Protein AF-A0A843KK81-F1 (afdb_monomer)

Sequence (271 aa):
MRWFVQGKEGARLPWKEWDEAVGDPEDMLASIALGEKAYRACMRAAKLPPRKEAKNTITAFAHILHHMLDEIGEDRMLELRYILQEDWKEASTGLWEPPSEVIWPMGDDIRSELLSLRHGLERVVGPELLRLFWAGMTAAGRSIPVRSTEAGTGVYFPLLMLDKMRAENIPPFLDEEEKEGLTFLRSELTLSDWISTDDLEAALSHQRQFVHRGRLFVDGCMSGGRWYELGDVRDWREKALRSCSLLIAFRIMFLASVTGESGPLRPSYPD

Solvent-accessible surface area (backbone atoms only — not comparable to full-atom values): 14476 Å² total; per-residue (Å²): 129,83,44,64,48,78,54,98,74,17,59,39,56,94,40,71,43,46,55,47,14,28,74,38,45,80,42,49,68,35,32,31,51,32,20,53,50,44,26,54,53,39,26,57,54,33,73,45,83,83,64,77,65,55,52,33,30,38,47,37,48,29,55,31,51,42,39,19,59,77,53,52,49,69,73,56,51,52,51,48,50,48,38,67,22,62,50,31,75,80,30,41,88,37,77,83,54,47,63,79,81,55,47,62,54,85,81,90,51,62,67,63,48,54,53,47,44,47,48,31,41,64,54,36,45,24,46,41,37,44,50,51,47,51,36,26,39,28,36,55,71,41,95,67,81,90,66,68,72,50,64,79,67,65,44,45,60,30,52,52,47,54,53,46,27,63,76,68,48,52,39,74,82,61,52,70,62,26,51,48,8,53,50,50,53,54,52,32,56,53,46,46,99,85,48,54,48,41,50,50,47,52,18,63,74,68,62,41,53,52,76,56,97,80,28,39,37,42,46,34,92,87,76,54,64,46,81,41,49,59,66,58,54,48,52,27,41,53,26,48,51,52,38,38,21,50,40,53,10,47,51,51,38,52,55,31,36,51,27,30,72,75,40,69,48,58,62,70,74,86,132

Foldseek 3Di:
DCQWDQDPQATFGPDPLLVVCLQPVLPLVSLLVLLVVLLVVLCVQQVHDDDPLLSLLSSLLSLLLNLLLVQQDPVQLVQVLCCLAEVCVVQAPQLRPDCVQQRHHDDQDLVVLLVSLLCLQLRFQQVLLVVSLVSQCSSLNHDDHPDSVSPDPGNVVSLVSLVVCLVVVTPVPDDPSNSSSSVVLNVLCQLDPQAGSRQSSVQSVVVQWDDDPQWIWTAGPPRGIDIDHSVSSVSSSVSSSSSRSSSSSSSSSNQSSSCSSVNHRHHDDDD

Radius of gyration: 18.26 Å; Cα contacts (8 Å, |Δi|>4): 409; chains: 1; bounding box: 45×33×53 Å

Secondary structure (DSSP, 8-state):
---PEEETTEEE-SSHHHHHHHH-TT-HHHHHHHHHHHHHHHHHHTT-PPPSTHHHHHHHHHHHHHHHHHH--HHHHHHHHHIIIIIHHHH-TTTTS-GGGT-----S-HHHHHHHHHHHIIIIIHHHHHHHHHHHHHHTT-------TTSS-TTHHHHHHHHHHHHTTSSTT--HHHHHHHHHHHHHT---SSS-HHHHHHHHHTT-EEEETTEEEE--TTT--EEE-HHHHHHHHHHHHHHHHHHHHHHHHHHHHHHHHH----PPPP-

Structure (mmCIF, N/CA/C/O backbone):
data_AF-A0A843KK81-F1
#
_entry.id   AF-A0A843KK81-F1
#
loop_
_atom_site.group_PDB
_atom_site.id
_atom_site.type_symbol
_atom_site.label_atom_id
_atom_site.label_alt_id
_atom_site.la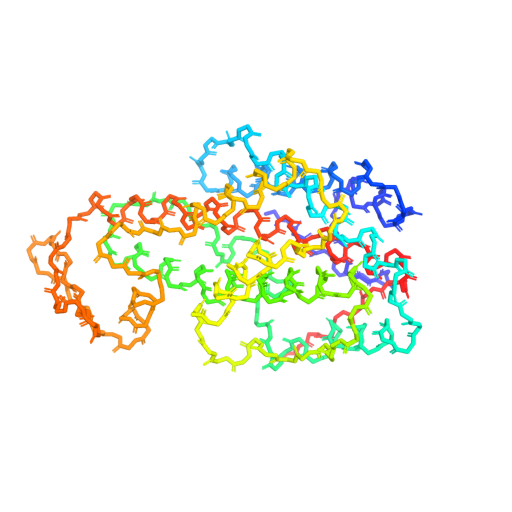bel_comp_id
_atom_site.label_asym_id
_atom_site.label_entity_id
_atom_site.label_seq_id
_atom_site.pdbx_PDB_ins_code
_atom_site.Cartn_x
_atom_site.Cartn_y
_atom_site.Cartn_z
_atom_site.occupancy
_atom_site.B_iso_or_equiv
_atom_site.auth_seq_id
_atom_site.auth_comp_id
_atom_site.auth_asym_id
_atom_site.auth_atom_id
_atom_site.pdbx_PDB_model_num
ATOM 1 N N . MET A 1 1 ? -14.331 9.432 -10.116 1.00 46.53 1 MET A N 1
ATOM 2 C CA . MET A 1 1 ? -13.117 9.704 -10.923 1.00 46.53 1 MET A CA 1
ATOM 3 C C . MET A 1 1 ? -12.824 8.427 -11.700 1.00 46.53 1 MET A C 1
ATOM 5 O O . MET A 1 1 ? -12.906 7.377 -11.082 1.00 46.53 1 MET A O 1
ATOM 9 N N . ARG A 1 2 ? -12.588 8.468 -13.020 1.00 55.44 2 ARG A N 1
ATOM 10 C CA . ARG A 1 2 ? -12.179 7.253 -13.755 1.00 55.44 2 ARG A CA 1
ATOM 11 C C . ARG A 1 2 ? -10.722 6.969 -13.388 1.00 55.44 2 ARG A C 1
ATOM 13 O O . ARG A 1 2 ? -9.889 7.834 -13.635 1.00 55.44 2 ARG A O 1
ATOM 20 N N . TRP A 1 3 ? -10.469 5.846 -12.717 1.00 75.00 3 TRP A N 1
ATOM 21 C CA . TRP A 1 3 ? -9.131 5.441 -12.282 1.00 75.00 3 TRP A CA 1
ATOM 22 C C . TRP A 1 3 ? -8.423 4.783 -13.463 1.00 75.00 3 TRP A C 1
ATOM 24 O O . TRP A 1 3 ? -7.772 5.478 -14.229 1.00 75.00 3 TRP A O 1
ATOM 34 N N . PHE A 1 4 ? -8.697 3.515 -13.749 1.00 79.12 4 PHE A N 1
ATOM 35 C CA . PHE A 1 4 ? -8.240 2.906 -14.991 1.00 79.12 4 PHE A CA 1
ATOM 36 C C . PHE A 1 4 ? -9.246 3.110 -16.125 1.00 79.12 4 PHE A C 1
ATOM 38 O O . PHE A 1 4 ? -10.446 2.863 -15.986 1.00 79.12 4 PHE A O 1
ATOM 45 N N . VAL A 1 5 ? -8.745 3.575 -17.265 1.00 76.31 5 VAL A N 1
ATOM 46 C CA . VAL A 1 5 ? -9.427 3.517 -18.556 1.00 76.31 5 VAL A CA 1
ATOM 47 C C . VAL A 1 5 ? -8.829 2.344 -19.312 1.00 76.31 5 VAL A C 1
ATOM 49 O O . VAL A 1 5 ? -7.630 2.328 -19.576 1.00 76.31 5 VAL A O 1
ATOM 52 N N . GLN A 1 6 ? -9.664 1.375 -19.671 1.00 72.31 6 GLN A N 1
ATOM 53 C CA . GLN A 1 6 ? -9.264 0.310 -20.581 1.00 72.31 6 GLN A CA 1
ATOM 54 C C . GLN A 1 6 ? -9.459 0.760 -22.021 1.00 72.31 6 GLN A C 1
ATOM 56 O O . GLN A 1 6 ? -10.510 1.291 -22.388 1.00 72.31 6 GLN A O 1
ATOM 61 N N . GLY A 1 7 ? -8.443 0.534 -22.843 1.00 65.38 7 GLY A N 1
ATOM 62 C CA . GLY A 1 7 ? -8.518 0.766 -24.276 1.00 65.38 7 GLY A CA 1
ATOM 63 C C . GLY A 1 7 ? -7.642 -0.204 -25.057 1.00 65.38 7 GLY A C 1
ATOM 64 O O . GLY A 1 7 ? -7.047 -1.127 -24.505 1.00 65.38 7 GLY A O 1
ATOM 65 N N . LYS A 1 8 ? -7.521 0.036 -26.367 1.00 64.38 8 LYS A N 1
ATOM 66 C CA . LYS A 1 8 ? -6.637 -0.747 -27.254 1.00 64.38 8 LYS A CA 1
ATOM 67 C C . LYS A 1 8 ? -5.166 -0.729 -26.798 1.00 64.38 8 LYS A C 1
ATOM 69 O O . LYS A 1 8 ? -4.416 -1.663 -27.076 1.00 64.38 8 LYS A O 1
ATOM 74 N N . GLU A 1 9 ? -4.789 0.316 -26.070 1.00 69.38 9 GLU A N 1
ATOM 75 C CA . GLU A 1 9 ? -3.461 0.550 -25.495 1.00 69.38 9 GLU A CA 1
ATOM 76 C C . GLU A 1 9 ? -3.300 -0.036 -24.080 1.00 69.38 9 GLU A C 1
ATOM 78 O O . GLU A 1 9 ? -2.319 0.264 -23.420 1.00 69.38 9 GLU A O 1
ATOM 83 N N . GLY A 1 10 ? -4.230 -0.876 -23.606 1.00 80.69 10 GLY A N 1
ATOM 84 C CA . GLY A 1 10 ? -4.179 -1.453 -22.258 1.00 80.69 10 GLY A CA 1
ATOM 85 C C . GLY A 1 10 ? -4.850 -0.594 -21.185 1.00 80.69 10 GLY A C 1
ATOM 86 O O . GLY A 1 10 ? -5.599 0.340 -21.491 1.00 80.69 10 GLY A O 1
ATOM 87 N N . ALA A 1 11 ? -4.645 -0.970 -19.922 1.00 83.69 11 ALA A N 1
ATOM 88 C CA . ALA A 1 11 ? -5.123 -0.228 -18.762 1.00 83.69 11 ALA A CA 1
ATOM 89 C C . ALA A 1 11 ? -4.218 0.983 -18.497 1.00 83.69 11 ALA A C 1
ATOM 91 O O . ALA A 1 11 ? -3.002 0.847 -18.407 1.00 83.69 11 ALA A O 1
ATOM 92 N N . ARG A 1 12 ? -4.815 2.171 -18.351 1.00 86.88 12 ARG A N 1
ATOM 93 C CA . ARG A 1 12 ? -4.076 3.413 -18.071 1.00 86.88 12 ARG A CA 1
ATOM 94 C C . ARG A 1 12 ? -4.826 4.363 -17.150 1.00 86.88 12 ARG A C 1
ATOM 96 O O . ARG A 1 12 ? -6.059 4.383 -17.159 1.00 86.88 12 ARG A O 1
ATOM 103 N N . LEU A 1 13 ? -4.092 5.197 -16.418 1.00 88.75 13 LEU A N 1
ATOM 104 C CA . LEU A 1 13 ? -4.655 6.346 -15.704 1.00 88.75 13 LEU A CA 1
ATOM 105 C C . LEU A 1 13 ? -4.738 7.557 -16.647 1.00 88.75 13 LEU A C 1
ATOM 107 O O . LEU A 1 13 ? -3.814 7.791 -17.419 1.00 88.75 13 LEU A O 1
ATOM 111 N N . PRO A 1 14 ? -5.807 8.375 -16.601 1.00 88.56 14 PRO A N 1
ATOM 112 C CA . PRO A 1 14 ? -5.936 9.573 -17.433 1.00 88.56 14 PRO A CA 1
ATOM 113 C C . PRO A 1 14 ? -5.128 10.753 -16.856 1.00 88.56 14 PRO A C 1
ATOM 115 O O . PRO A 1 14 ? -5.639 11.869 -16.732 1.00 88.56 14 PRO A O 1
ATOM 118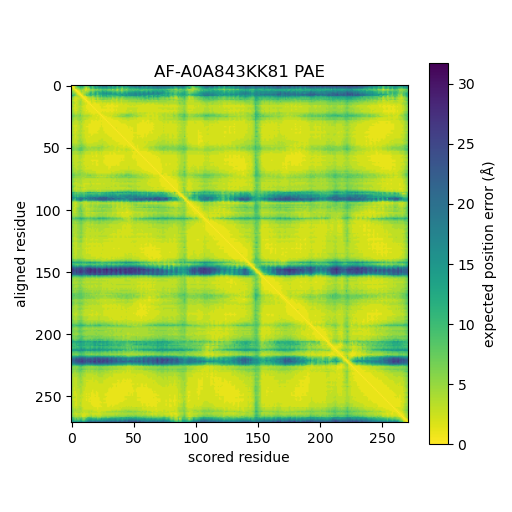 N N . TRP A 1 15 ? -3.898 10.497 -16.412 1.00 92.69 15 TRP A N 1
ATOM 119 C CA . TRP A 1 15 ? -3.015 11.458 -15.756 1.00 92.69 15 TRP A CA 1
ATOM 120 C C . TRP A 1 15 ? -1.721 11.587 -16.551 1.00 92.69 15 TRP A C 1
ATOM 122 O O . TRP A 1 15 ? -1.128 10.582 -16.912 1.00 92.69 15 TRP A O 1
ATOM 132 N N . LYS A 1 16 ? -1.246 12.818 -16.752 1.00 94.44 16 LYS A N 1
ATOM 133 C CA . LYS A 1 16 ? 0.025 13.081 -17.442 1.00 94.44 16 LYS A CA 1
ATOM 134 C C . LYS A 1 16 ? 1.210 12.373 -16.769 1.00 94.44 16 LYS A C 1
ATOM 136 O O . LYS A 1 16 ? 2.074 11.856 -17.449 1.00 94.44 16 LYS A O 1
ATOM 141 N N . GLU A 1 17 ? 1.196 12.306 -15.445 1.00 96.81 17 GLU A N 1
ATOM 142 C CA . GLU A 1 17 ? 2.206 11.674 -14.594 1.00 96.81 17 GLU A CA 1
ATOM 143 C C . GLU A 1 17 ? 2.252 10.152 -14.808 1.00 96.81 17 GLU A C 1
ATOM 145 O O . GLU A 1 17 ? 3.293 9.541 -14.614 1.00 96.81 17 GLU A O 1
ATOM 150 N N . TRP A 1 18 ? 1.138 9.532 -15.226 1.00 95.38 18 TRP A N 1
ATOM 151 C CA . TRP A 1 18 ? 1.143 8.131 -15.656 1.00 95.38 18 TRP A CA 1
ATOM 152 C C . TRP A 1 18 ? 1.870 7.986 -16.989 1.00 95.38 18 TRP A C 1
ATOM 154 O O . TRP A 1 18 ? 2.732 7.128 -17.114 1.00 95.38 18 TRP A O 1
ATOM 164 N N . ASP A 1 19 ? 1.541 8.835 -17.967 1.00 94.62 19 ASP A N 1
ATOM 165 C CA . ASP A 1 19 ? 2.182 8.798 -19.284 1.00 94.62 19 ASP A CA 1
ATOM 166 C C . ASP A 1 19 ? 3.692 9.089 -19.184 1.00 94.62 19 ASP A C 1
ATOM 168 O O . ASP A 1 19 ? 4.481 8.461 -19.883 1.00 94.62 19 ASP A O 1
ATOM 172 N N . GLU A 1 20 ? 4.098 9.995 -18.289 1.00 96.00 20 GLU A N 1
ATOM 173 C CA . GLU A 1 20 ? 5.506 10.284 -17.982 1.00 96.00 20 GLU A CA 1
ATOM 174 C C . GLU A 1 20 ? 6.209 9.067 -17.363 1.00 96.00 20 GLU A C 1
ATOM 176 O O . GLU A 1 20 ? 7.229 8.637 -17.888 1.00 96.00 20 GLU A O 1
ATOM 181 N N . ALA A 1 21 ? 5.639 8.465 -16.312 1.00 96.25 21 ALA A N 1
ATOM 182 C CA . ALA A 1 21 ? 6.251 7.318 -15.633 1.00 96.25 21 ALA A CA 1
ATOM 183 C C . ALA A 1 21 ? 6.271 6.030 -16.478 1.00 96.25 21 ALA A C 1
ATOM 185 O O . ALA A 1 21 ? 7.143 5.190 -16.299 1.00 96.25 21 ALA A O 1
ATOM 186 N N . VAL A 1 22 ? 5.305 5.844 -17.384 1.00 95.62 22 VAL A N 1
ATOM 187 C CA . VAL A 1 22 ? 5.295 4.710 -18.327 1.00 95.62 22 VAL A CA 1
ATOM 188 C C . VAL A 1 22 ? 6.253 4.947 -19.494 1.00 95.62 22 VAL A C 1
ATOM 190 O O . VAL A 1 22 ? 6.807 3.989 -20.025 1.00 95.62 22 VAL A O 1
ATOM 193 N N . GLY A 1 23 ? 6.418 6.199 -19.929 1.00 94.25 23 GLY A N 1
ATOM 194 C CA . GLY A 1 23 ? 7.286 6.549 -21.053 1.00 94.25 23 GLY A CA 1
ATOM 195 C C . GLY A 1 23 ? 8.774 6.368 -20.756 1.00 94.25 23 GLY A C 1
ATOM 196 O O . GLY A 1 23 ? 9.530 6.074 -21.681 1.00 94.25 23 GLY A O 1
ATOM 197 N N . ASP A 1 24 ? 9.165 6.526 -19.492 1.00 93.06 24 ASP A N 1
ATOM 198 C CA . ASP A 1 24 ? 10.518 6.287 -18.995 1.00 93.06 24 ASP A CA 1
ATOM 199 C C . ASP A 1 24 ? 10.453 5.625 -17.600 1.00 93.06 24 ASP A C 1
ATOM 201 O O . ASP A 1 24 ? 10.380 6.327 -16.587 1.00 93.06 24 ASP A O 1
ATOM 205 N N . PRO A 1 25 ? 10.412 4.279 -17.520 1.00 88.56 25 PRO A N 1
ATOM 206 C CA . PRO A 1 25 ? 10.307 3.565 -16.246 1.00 88.56 25 PRO A CA 1
ATOM 207 C C . PRO A 1 25 ? 11.559 3.702 -15.359 1.00 88.56 25 PRO A C 1
ATOM 209 O O . PRO A 1 25 ? 11.472 3.424 -14.159 1.00 88.56 25 PRO A O 1
ATOM 212 N N . GLU A 1 26 ? 12.693 4.156 -15.909 1.00 89.25 26 GLU A N 1
ATOM 213 C CA . GLU A 1 26 ? 13.915 4.465 -15.157 1.00 89.25 26 GLU A CA 1
ATOM 214 C C . GLU A 1 26 ? 13.868 5.868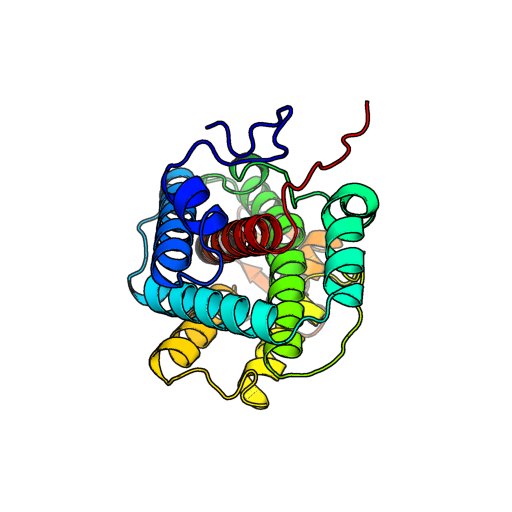 -14.515 1.00 89.25 26 GLU A C 1
ATOM 216 O O . GLU A 1 26 ? 14.593 6.129 -13.549 1.00 89.25 26 GLU A O 1
ATOM 221 N N . ASP A 1 27 ? 12.990 6.770 -14.981 1.00 93.88 27 ASP A N 1
ATOM 222 C CA . ASP A 1 27 ? 12.817 8.104 -14.395 1.00 93.88 27 ASP A CA 1
ATOM 223 C C . ASP A 1 27 ? 12.112 8.033 -13.028 1.00 93.88 27 ASP A C 1
ATOM 225 O O . ASP A 1 27 ? 10.884 8.105 -12.875 1.00 93.88 27 ASP A O 1
ATOM 229 N N . MET A 1 28 ? 12.931 7.959 -11.980 1.00 94.19 28 MET A N 1
ATOM 230 C CA . MET A 1 28 ? 12.464 7.951 -10.596 1.00 94.19 28 MET A CA 1
ATOM 231 C C . MET A 1 28 ? 11.644 9.196 -10.231 1.00 94.19 28 MET A C 1
ATOM 233 O O . MET A 1 28 ? 10.719 9.094 -9.423 1.00 94.19 28 MET A O 1
ATOM 237 N N . LEU A 1 29 ? 11.925 10.371 -10.811 1.00 96.94 29 LEU A N 1
ATOM 238 C CA . LEU A 1 29 ? 11.169 11.590 -10.507 1.00 96.94 29 LEU A CA 1
ATOM 239 C C . LEU A 1 29 ? 9.752 11.519 -11.079 1.00 96.94 29 LEU A C 1
ATOM 241 O O . LEU A 1 29 ? 8.807 11.943 -10.404 1.00 96.94 29 LEU A O 1
ATOM 245 N N . ALA A 1 30 ? 9.590 10.947 -12.274 1.00 97.25 30 ALA A N 1
ATOM 246 C CA . ALA A 1 30 ? 8.276 10.680 -12.853 1.00 97.25 30 ALA A CA 1
ATOM 247 C C . ALA A 1 30 ? 7.479 9.689 -11.985 1.00 97.25 30 ALA A C 1
ATOM 249 O O . ALA A 1 30 ? 6.313 9.943 -11.659 1.00 97.25 30 ALA A O 1
ATOM 250 N N . SER A 1 31 ? 8.125 8.617 -11.512 1.00 97.19 31 SER A N 1
ATOM 251 C CA . SER A 1 31 ? 7.512 7.641 -10.599 1.00 97.19 31 SER A CA 1
ATOM 252 C C . SER A 1 31 ? 7.078 8.273 -9.265 1.00 97.19 31 SER A C 1
ATOM 254 O O . SER A 1 31 ? 5.934 8.098 -8.828 1.00 97.19 31 SER A O 1
ATOM 256 N N . ILE A 1 32 ? 7.931 9.100 -8.646 1.00 98.38 32 ILE A N 1
ATOM 257 C CA . ILE A 1 32 ? 7.604 9.837 -7.411 1.00 98.38 32 ILE A CA 1
ATOM 258 C C . ILE A 1 32 ? 6.423 10.788 -7.639 1.00 98.38 32 ILE A C 1
ATOM 260 O O . ILE A 1 32 ? 5.495 10.826 -6.825 1.00 98.38 32 ILE A O 1
ATOM 264 N N . ALA A 1 33 ? 6.411 11.539 -8.744 1.00 98.25 33 ALA A N 1
ATOM 265 C CA . ALA A 1 33 ? 5.324 12.463 -9.066 1.00 98.25 33 ALA A CA 1
ATOM 266 C C . ALA A 1 33 ? 3.978 11.734 -9.227 1.00 98.25 33 ALA A C 1
ATOM 268 O O . ALA A 1 33 ? 2.948 12.198 -8.716 1.00 98.25 33 ALA A O 1
ATOM 269 N N . LEU A 1 34 ? 3.986 10.566 -9.877 1.00 98.12 34 LEU A N 1
ATOM 270 C CA . LEU A 1 34 ? 2.817 9.699 -9.997 1.00 98.12 34 LEU A CA 1
ATOM 271 C C . LEU A 1 34 ? 2.336 9.202 -8.623 1.00 98.12 34 LEU A C 1
ATOM 273 O O . LEU A 1 34 ? 1.142 9.305 -8.318 1.00 98.12 34 LEU A O 1
ATOM 277 N N . GLY A 1 35 ? 3.254 8.736 -7.773 1.00 97.94 35 GLY A N 1
ATOM 278 C CA . GLY A 1 35 ? 2.962 8.316 -6.401 1.00 97.94 35 GLY A CA 1
ATOM 279 C C . GLY A 1 35 ? 2.351 9.434 -5.552 1.00 97.94 35 GLY A C 1
ATOM 280 O O . GLY A 1 35 ? 1.306 9.252 -4.921 1.00 97.94 35 GLY A O 1
ATOM 281 N N . GLU A 1 36 ? 2.931 10.637 -5.590 1.00 98.25 36 GLU A N 1
ATOM 282 C CA . GLU A 1 36 ? 2.397 11.806 -4.884 1.00 98.25 36 GLU A CA 1
ATOM 283 C C . GLU A 1 36 ? 0.993 12.180 -5.367 1.00 98.25 36 GLU A C 1
ATOM 285 O O . GLU A 1 36 ? 0.120 12.526 -4.558 1.00 98.25 36 GLU A O 1
ATOM 290 N N . LYS A 1 37 ? 0.747 12.113 -6.681 1.00 97.06 37 LYS A N 1
ATOM 291 C CA . LYS A 1 37 ? -0.573 12.382 -7.255 1.00 97.06 37 LYS A CA 1
ATOM 292 C C . LYS A 1 37 ? -1.607 11.368 -6.787 1.00 97.06 37 LYS A C 1
ATOM 294 O O . LYS A 1 37 ? -2.689 11.773 -6.347 1.00 97.06 37 LYS A O 1
ATOM 299 N N . ALA A 1 38 ? -1.268 10.083 -6.844 1.00 96.50 38 ALA A N 1
ATOM 300 C CA . ALA A 1 38 ? -2.113 8.990 -6.382 1.00 96.50 38 ALA A CA 1
ATOM 301 C C . ALA A 1 38 ? -2.468 9.143 -4.897 1.00 96.50 38 ALA A C 1
ATOM 303 O O . ALA A 1 38 ? -3.649 9.134 -4.533 1.00 96.50 38 ALA A O 1
ATOM 304 N N . TYR A 1 39 ? -1.460 9.387 -4.055 1.00 97.56 39 TYR A N 1
ATOM 305 C CA . TYR A 1 39 ? -1.629 9.608 -2.622 1.00 97.56 39 TYR A CA 1
ATOM 306 C C . TYR A 1 39 ? -2.541 10.808 -2.342 1.00 97.56 39 TYR A C 1
ATOM 308 O O . TYR A 1 39 ? -3.537 10.685 -1.627 1.00 97.56 39 TYR A O 1
ATOM 316 N N . ARG A 1 40 ? -2.274 11.971 -2.953 1.00 96.38 40 ARG A N 1
ATOM 317 C CA . ARG A 1 40 ? -3.097 13.181 -2.765 1.00 96.38 40 ARG A CA 1
ATOM 318 C C . ARG A 1 40 ? -4.540 12.983 -3.229 1.00 96.38 40 ARG A C 1
ATOM 320 O O . ARG A 1 40 ? -5.455 13.524 -2.601 1.00 96.38 40 ARG A O 1
ATOM 327 N N . ALA A 1 41 ? -4.761 12.238 -4.312 1.00 95.19 41 ALA A N 1
ATOM 328 C CA . ALA A 1 41 ? -6.102 11.908 -4.784 1.00 95.19 41 ALA A CA 1
ATOM 329 C C . ALA A 1 41 ? -6.862 11.049 -3.758 1.00 95.19 41 ALA A C 1
ATOM 331 O O . ALA A 1 41 ? -8.011 11.369 -3.440 1.00 95.19 41 ALA A O 1
ATOM 332 N N . CYS A 1 42 ? -6.209 10.032 -3.185 1.00 96.00 42 CYS A N 1
ATOM 333 C CA . CYS A 1 42 ? -6.793 9.179 -2.147 1.00 96.00 42 CYS A CA 1
ATOM 334 C C . CYS A 1 42 ? -7.075 9.959 -0.855 1.00 96.00 42 CYS A C 1
ATOM 336 O O . CYS A 1 42 ? -8.189 9.909 -0.342 1.00 96.00 42 CYS A O 1
ATOM 338 N N . MET A 1 43 ? -6.133 10.782 -0.386 1.00 96.69 43 MET A N 1
ATOM 339 C CA . MET A 1 43 ? -6.329 11.622 0.804 1.00 96.69 43 MET A CA 1
ATOM 340 C C . MET A 1 43 ? -7.505 12.594 0.642 1.00 96.69 43 MET A C 1
ATOM 342 O O . MET A 1 43 ? -8.312 12.766 1.558 1.00 96.69 43 MET A O 1
ATOM 346 N N . ARG A 1 44 ? -7.669 13.179 -0.553 1.00 95.31 44 ARG A N 1
ATOM 347 C CA . ARG A 1 44 ? -8.832 14.019 -0.874 1.00 95.31 44 ARG A CA 1
ATOM 348 C C . ARG A 1 44 ? -10.135 13.222 -0.831 1.00 95.31 44 ARG A C 1
ATOM 350 O O . ARG A 1 44 ? -11.113 13.721 -0.279 1.00 95.31 44 ARG A O 1
ATOM 357 N N . ALA A 1 45 ? -10.154 12.015 -1.397 1.00 94.50 45 ALA A N 1
ATOM 358 C CA . ALA A 1 45 ? -11.321 11.134 -1.353 1.00 94.50 45 ALA A CA 1
ATOM 359 C C . ALA A 1 45 ? -11.682 10.740 0.091 1.00 94.50 45 ALA A C 1
ATOM 361 O O . ALA A 1 45 ? -12.854 10.774 0.452 1.00 94.50 45 ALA A O 1
ATOM 362 N N . ALA A 1 46 ? -10.678 10.493 0.937 1.00 94.88 46 ALA A N 1
ATOM 363 C CA . ALA A 1 46 ? -10.834 10.209 2.363 1.00 94.88 46 ALA A CA 1
ATOM 364 C C . ALA A 1 46 ? -11.248 11.433 3.206 1.00 94.88 46 ALA A C 1
ATOM 366 O O . ALA A 1 46 ? -11.585 11.279 4.377 1.00 94.88 46 ALA A O 1
ATOM 367 N N . LYS A 1 47 ? -11.212 12.649 2.636 1.00 96.44 47 LYS A N 1
ATOM 368 C CA . LYS A 1 47 ? -11.353 13.933 3.351 1.00 96.44 47 LYS A CA 1
ATOM 369 C C . LYS A 1 47 ? -10.329 14.118 4.480 1.00 96.44 47 LYS A C 1
ATOM 371 O O . LYS A 1 47 ? -10.627 14.739 5.497 1.00 96.44 47 LYS A O 1
ATOM 376 N N . LEU A 1 48 ? -9.114 13.612 4.284 1.00 96.12 48 LEU A N 1
ATOM 377 C CA . LEU A 1 48 ? -8.016 13.725 5.239 1.00 96.12 48 LEU A CA 1
ATOM 378 C C . LEU A 1 48 ? -6.900 14.627 4.696 1.00 96.12 48 LEU A C 1
ATOM 380 O O . LEU A 1 48 ? -6.632 14.629 3.490 1.00 96.12 48 LEU A O 1
ATOM 384 N N . PRO A 1 49 ? -6.201 15.382 5.562 1.00 96.12 49 PRO A N 1
ATOM 385 C CA . PRO A 1 49 ? -5.040 16.150 5.141 1.00 96.12 49 PRO A CA 1
ATOM 386 C C . PRO A 1 49 ? -3.841 15.218 4.873 1.00 96.12 49 PRO A C 1
ATOM 388 O O . PRO A 1 49 ? -3.605 14.288 5.661 1.00 96.12 49 PRO A O 1
ATOM 391 N N . PRO A 1 50 ? -3.061 15.463 3.801 1.00 94.69 50 PRO A N 1
ATOM 392 C CA . PRO A 1 50 ? -1.828 14.727 3.541 1.00 94.69 50 PRO A CA 1
ATOM 393 C C . PRO A 1 50 ? -0.785 14.983 4.640 1.00 94.69 50 PRO A C 1
ATOM 395 O O . PRO A 1 50 ? -0.725 16.074 5.212 1.00 94.69 50 PRO A O 1
ATOM 398 N N . ARG A 1 51 ? 0.041 13.972 4.921 1.00 94.06 51 ARG A N 1
ATOM 399 C CA . ARG A 1 51 ? 1.179 14.047 5.855 1.00 94.06 51 ARG A CA 1
ATOM 400 C C . ARG A 1 51 ? 2.460 14.343 5.076 1.00 94.06 51 ARG A C 1
ATOM 402 O O . ARG A 1 51 ? 2.564 13.955 3.915 1.00 94.06 51 ARG A O 1
ATOM 409 N N . LYS A 1 52 ? 3.418 15.044 5.684 1.00 92.38 52 LYS A N 1
ATOM 410 C CA . LYS A 1 52 ? 4.684 15.390 5.007 1.00 92.38 52 LYS A CA 1
ATOM 411 C C . LYS A 1 52 ? 5.584 14.162 4.875 1.00 92.38 52 LYS A C 1
ATOM 413 O O . LYS A 1 52 ? 6.222 13.975 3.848 1.00 92.38 52 LYS A O 1
ATOM 418 N N . GLU A 1 53 ? 5.542 13.312 5.890 1.00 93.19 53 GLU A N 1
ATOM 419 C CA . GLU A 1 53 ? 6.270 12.056 6.046 1.00 93.19 53 GLU A CA 1
ATOM 420 C C . GLU A 1 53 ? 5.941 11.052 4.927 1.00 93.19 53 GLU A C 1
ATOM 422 O O . GLU A 1 53 ? 6.786 10.249 4.546 1.00 93.19 53 GLU A O 1
ATOM 427 N N . ALA A 1 54 ? 4.751 11.161 4.320 1.00 95.88 54 ALA A N 1
ATOM 428 C CA . ALA A 1 54 ? 4.345 10.344 3.177 1.00 95.88 54 ALA A CA 1
ATOM 429 C C . ALA A 1 54 ? 5.279 10.495 1.966 1.00 95.88 54 ALA A C 1
ATOM 431 O O . ALA A 1 54 ? 5.394 9.563 1.174 1.00 95.88 54 ALA A O 1
ATOM 432 N N . LYS A 1 55 ? 5.950 11.648 1.823 1.00 96.94 55 LYS A N 1
ATOM 433 C CA . LYS A 1 55 ? 6.910 11.877 0.740 1.00 96.94 55 LYS A CA 1
ATOM 434 C C . LYS A 1 55 ? 8.047 10.857 0.794 1.00 96.94 55 LYS A C 1
ATOM 436 O O . LYS A 1 55 ? 8.337 10.237 -0.218 1.00 96.94 55 LYS A O 1
ATOM 441 N N . ASN A 1 56 ? 8.622 10.638 1.973 1.00 96.94 56 ASN A N 1
ATOM 442 C CA . ASN A 1 56 ? 9.753 9.730 2.147 1.00 96.94 56 ASN A CA 1
ATOM 443 C C . ASN A 1 56 ? 9.354 8.279 1.858 1.00 96.94 56 ASN A C 1
ATOM 445 O O . ASN A 1 56 ? 10.111 7.535 1.246 1.00 96.94 56 ASN A O 1
ATOM 449 N N . THR A 1 57 ? 8.134 7.885 2.238 1.00 98.06 57 THR A N 1
ATOM 450 C CA . THR A 1 57 ? 7.589 6.568 1.884 1.00 98.06 57 THR A CA 1
ATOM 451 C C . THR A 1 57 ? 7.448 6.402 0.370 1.00 98.06 57 THR A C 1
ATOM 453 O O . THR A 1 57 ? 7.798 5.356 -0.162 1.00 98.06 57 THR A O 1
ATOM 456 N N . ILE A 1 58 ? 6.951 7.426 -0.332 1.00 98.56 58 ILE A N 1
ATOM 457 C CA . ILE A 1 58 ? 6.800 7.400 -1.795 1.00 98.56 58 ILE A CA 1
ATOM 458 C C . ILE A 1 58 ? 8.168 7.367 -2.490 1.00 98.56 58 ILE A C 1
ATOM 460 O O . ILE A 1 58 ? 8.325 6.633 -3.461 1.00 98.56 58 ILE A O 1
ATOM 464 N N . THR A 1 59 ? 9.165 8.096 -1.983 1.00 98.00 59 THR A N 1
ATOM 465 C CA . THR A 1 59 ? 10.549 8.002 -2.475 1.00 98.00 59 THR A CA 1
ATOM 466 C C . THR A 1 59 ? 11.091 6.582 -2.317 1.00 98.00 59 THR A C 1
ATOM 468 O O . THR A 1 59 ? 11.527 5.996 -3.304 1.00 98.00 59 THR A O 1
ATOM 471 N N . ALA A 1 60 ? 10.944 5.986 -1.126 1.00 97.88 60 ALA A N 1
ATOM 472 C CA . ALA A 1 60 ? 11.368 4.609 -0.871 1.00 97.88 60 ALA A CA 1
ATOM 473 C C . ALA A 1 60 ? 10.702 3.616 -1.835 1.00 97.88 60 ALA A C 1
ATOM 475 O O . ALA A 1 60 ? 11.344 2.702 -2.346 1.00 97.88 60 ALA A O 1
ATOM 476 N N . PHE A 1 61 ? 9.410 3.804 -2.124 1.00 98.44 61 PHE A N 1
ATOM 477 C CA . PHE A 1 61 ? 8.704 3.008 -3.126 1.00 98.44 61 PHE A CA 1
ATOM 478 C C . PHE A 1 61 ? 9.312 3.156 -4.520 1.00 98.44 61 PHE A C 1
ATOM 480 O O . PHE A 1 61 ? 9.497 2.147 -5.194 1.00 98.44 61 PHE A O 1
ATOM 487 N N . ALA A 1 62 ? 9.634 4.375 -4.952 1.00 98.12 62 ALA A N 1
ATOM 488 C CA . ALA A 1 62 ? 10.229 4.610 -6.263 1.00 98.12 62 ALA A CA 1
ATOM 489 C C . ALA A 1 62 ? 11.602 3.936 -6.395 1.00 98.12 62 ALA A C 1
ATOM 491 O O . ALA A 1 62 ? 11.822 3.238 -7.380 1.00 98.12 62 ALA A O 1
ATOM 492 N N . HIS A 1 63 ? 12.481 4.059 -5.395 1.00 97.56 63 HIS A N 1
ATOM 493 C CA . HIS A 1 63 ? 13.785 3.383 -5.408 1.00 97.56 63 HIS A CA 1
ATOM 494 C C . HIS A 1 63 ? 13.649 1.855 -5.367 1.00 97.56 63 HIS A C 1
ATOM 496 O O . HIS A 1 63 ? 14.346 1.159 -6.103 1.00 97.56 63 HIS A O 1
ATOM 502 N N . ILE A 1 64 ? 12.722 1.315 -4.562 1.00 97.56 64 ILE A N 1
ATOM 503 C CA . ILE A 1 64 ? 12.426 -0.127 -4.562 1.00 97.56 64 ILE A CA 1
ATOM 504 C C . ILE A 1 64 ? 12.010 -0.594 -5.959 1.00 97.56 64 ILE A C 1
ATOM 506 O O . ILE A 1 64 ? 12.492 -1.625 -6.416 1.00 97.56 64 ILE A O 1
ATOM 510 N N . LEU A 1 65 ? 11.119 0.138 -6.633 1.00 97.56 65 LEU A N 1
ATOM 511 C CA . LEU A 1 65 ? 10.633 -0.237 -7.961 1.00 97.56 65 LEU A CA 1
ATOM 512 C C . LEU A 1 65 ? 11.709 -0.092 -9.037 1.00 97.56 65 LEU A C 1
ATOM 514 O O . LEU A 1 65 ? 11.820 -0.981 -9.869 1.00 97.56 65 LEU A O 1
ATOM 518 N N . HIS A 1 66 ? 12.510 0.973 -8.994 1.00 96.25 66 HIS A N 1
ATOM 519 C CA . HIS A 1 66 ? 13.622 1.189 -9.919 1.00 96.25 66 HIS A CA 1
ATOM 520 C C . HIS A 1 66 ? 14.607 0.014 -9.876 1.00 96.25 66 HIS A C 1
ATOM 522 O O . HIS A 1 66 ? 14.781 -0.688 -10.865 1.00 96.25 66 HIS A O 1
ATOM 528 N N . HIS A 1 67 ? 15.126 -0.307 -8.690 1.00 96.31 67 HIS A N 1
ATOM 529 C CA . HIS A 1 67 ? 16.045 -1.433 -8.529 1.00 96.31 67 HIS A CA 1
ATOM 530 C C . HIS A 1 67 ? 15.386 -2.798 -8.754 1.00 96.31 67 HIS A C 1
ATOM 532 O O . HIS A 1 67 ? 16.048 -3.754 -9.145 1.00 96.31 67 HIS A O 1
ATOM 538 N N . MET A 1 68 ? 14.078 -2.928 -8.515 1.00 95.56 68 MET A N 1
ATOM 539 C CA . MET A 1 68 ? 13.351 -4.141 -8.888 1.00 95.56 68 MET A CA 1
ATOM 540 C C . MET A 1 68 ? 13.386 -4.352 -10.405 1.00 95.56 68 MET A C 1
ATOM 542 O O . MET A 1 68 ? 13.533 -5.498 -10.818 1.00 95.56 68 MET A O 1
ATOM 546 N N . LEU A 1 69 ? 13.240 -3.295 -11.215 1.00 94.56 69 LEU A N 1
ATOM 547 C CA . LEU A 1 69 ? 13.320 -3.393 -12.676 1.00 94.56 69 LEU A CA 1
ATOM 548 C C . LEU A 1 69 ? 14.737 -3.740 -13.154 1.00 94.56 69 LEU A C 1
ATOM 550 O O . LEU A 1 69 ? 14.872 -4.571 -14.045 1.00 94.56 69 LEU A O 1
ATOM 554 N N . ASP A 1 70 ? 15.774 -3.197 -12.513 1.00 93.75 70 ASP A N 1
ATOM 555 C CA . ASP A 1 70 ? 17.168 -3.546 -12.833 1.00 93.75 70 ASP A CA 1
ATOM 556 C C . ASP A 1 70 ? 17.475 -5.034 -12.581 1.00 93.75 70 ASP A C 1
ATOM 558 O O . ASP A 1 70 ? 18.231 -5.670 -13.316 1.00 93.75 70 ASP A O 1
ATOM 562 N N . GLU A 1 71 ? 16.903 -5.593 -11.512 1.00 94.56 71 GLU A N 1
ATOM 563 C CA . GLU A 1 71 ? 17.202 -6.952 -11.048 1.00 94.56 71 GLU A CA 1
ATOM 564 C C . GLU A 1 71 ? 16.267 -8.021 -11.636 1.00 94.56 71 GLU A C 1
ATOM 566 O O . GLU A 1 71 ? 16.602 -9.213 -11.663 1.00 94.56 71 GLU A O 1
ATOM 571 N N . ILE A 1 72 ? 15.064 -7.648 -12.084 1.00 92.06 72 ILE A N 1
ATOM 572 C CA . ILE A 1 72 ? 14.088 -8.611 -12.595 1.00 92.06 72 ILE A CA 1
ATOM 573 C C . ILE A 1 72 ? 14.498 -9.108 -13.987 1.00 92.06 72 ILE A C 1
ATOM 575 O O . ILE A 1 72 ? 14.450 -8.405 -14.988 1.00 92.06 72 ILE A O 1
ATOM 579 N N . GLY A 1 73 ? 14.872 -10.384 -14.073 1.00 90.94 73 GLY A N 1
ATOM 580 C CA . GLY A 1 73 ? 15.139 -11.019 -15.365 1.00 90.94 73 GLY A CA 1
ATOM 581 C C . GLY A 1 73 ? 13.887 -11.127 -16.249 1.00 90.94 73 GLY A C 1
ATOM 582 O O . GLY A 1 73 ? 12.763 -11.223 -15.747 1.00 90.94 73 GLY A O 1
ATOM 583 N N . GLU A 1 74 ? 14.089 -11.210 -17.567 1.00 90.56 74 GLU A N 1
ATOM 584 C CA . GLU A 1 74 ? 13.019 -11.268 -18.580 1.00 90.56 74 GLU A CA 1
ATOM 585 C C . GLU A 1 74 ? 11.954 -12.340 -18.286 1.00 90.56 74 GLU A C 1
ATOM 587 O O . GLU A 1 74 ? 10.757 -12.049 -18.300 1.00 90.56 74 GLU A O 1
ATOM 592 N N . ASP A 1 75 ? 12.369 -13.565 -17.942 1.00 90.00 75 ASP A N 1
ATOM 593 C CA . ASP A 1 75 ? 11.448 -14.669 -17.624 1.00 90.00 75 ASP A CA 1
ATOM 594 C C . ASP A 1 75 ? 10.511 -14.325 -16.455 1.00 90.00 75 ASP A C 1
ATOM 596 O O . ASP A 1 75 ? 9.321 -14.651 -16.472 1.00 90.00 75 ASP A O 1
ATOM 600 N N . ARG A 1 76 ? 11.035 -13.636 -15.432 1.00 89.44 76 ARG A N 1
ATOM 601 C CA . ARG A 1 76 ? 10.251 -13.206 -14.266 1.00 89.44 76 ARG A CA 1
ATOM 602 C C . ARG A 1 76 ? 9.349 -12.029 -14.594 1.00 89.44 76 ARG A C 1
ATOM 604 O O . ARG A 1 76 ? 8.239 -11.970 -14.070 1.00 89.44 76 ARG A O 1
ATOM 611 N N . MET A 1 77 ? 9.780 -11.133 -15.478 1.00 91.94 77 MET A N 1
ATOM 612 C CA . MET A 1 77 ? 8.927 -10.057 -15.975 1.00 91.94 77 MET A CA 1
ATOM 613 C C . MET A 1 77 ? 7.730 -10.612 -16.761 1.00 91.94 77 MET A C 1
ATOM 615 O O . MET A 1 77 ? 6.600 -10.160 -16.572 1.00 91.94 77 MET A O 1
ATOM 619 N N . LEU A 1 78 ? 7.941 -11.639 -17.591 1.00 90.38 78 LEU A N 1
ATOM 620 C CA . LEU A 1 78 ? 6.864 -12.320 -18.316 1.00 90.38 78 LEU A CA 1
ATOM 621 C C . LEU A 1 78 ? 5.876 -13.019 -17.370 1.00 90.38 78 LEU A C 1
ATOM 623 O O . LEU A 1 78 ? 4.663 -12.897 -17.556 1.00 90.38 78 LEU A O 1
ATOM 627 N N . GLU A 1 79 ? 6.375 -13.708 -16.341 1.00 88.88 79 GLU A N 1
ATOM 628 C CA . GLU A 1 79 ? 5.543 -14.322 -15.295 1.00 88.88 79 GLU A CA 1
ATOM 629 C C . GLU A 1 79 ? 4.713 -13.271 -14.548 1.00 88.88 79 GLU A C 1
ATOM 631 O O . GLU A 1 79 ? 3.496 -13.417 -14.414 1.00 88.88 79 GLU A O 1
ATOM 636 N N . LEU A 1 80 ? 5.346 -12.177 -14.113 1.00 89.69 80 LEU A N 1
ATOM 637 C CA . LEU A 1 80 ? 4.658 -11.079 -13.443 1.00 89.69 80 LEU A CA 1
ATOM 638 C C . LEU A 1 80 ? 3.552 -10.504 -14.329 1.00 89.69 80 LEU A C 1
ATOM 640 O O . LEU A 1 80 ? 2.420 -10.318 -13.882 1.00 89.69 80 LEU A O 1
ATOM 644 N N . ARG A 1 81 ? 3.865 -10.251 -15.599 1.00 89.88 81 ARG A N 1
ATOM 645 C CA . ARG A 1 81 ? 2.906 -9.735 -16.569 1.00 89.88 81 ARG A CA 1
ATOM 646 C C . ARG A 1 81 ? 1.701 -10.663 -16.720 1.00 89.88 81 ARG A C 1
ATOM 648 O O . ARG A 1 81 ? 0.569 -10.182 -16.689 1.00 89.88 81 ARG A O 1
ATOM 655 N N . TYR A 1 82 ? 1.925 -11.971 -16.840 1.00 87.44 82 TYR A N 1
ATOM 656 C CA . TYR A 1 82 ? 0.843 -12.954 -16.895 1.00 87.44 82 TYR A CA 1
ATOM 657 C C . TYR A 1 82 ? -0.057 -12.869 -15.651 1.00 87.44 82 TYR A C 1
ATOM 659 O O . TYR A 1 82 ? -1.278 -12.762 -15.781 1.00 87.44 82 TYR A O 1
ATOM 667 N N . ILE A 1 83 ? 0.535 -12.785 -14.456 1.00 85.69 83 ILE A N 1
ATOM 668 C CA . ILE A 1 83 ? -0.218 -12.686 -13.199 1.00 85.69 83 ILE A CA 1
ATOM 669 C C . ILE A 1 83 ? -1.073 -11.416 -13.143 1.00 85.69 83 ILE A C 1
ATOM 671 O O . ILE A 1 83 ? -2.247 -11.471 -12.780 1.00 85.69 83 ILE A O 1
ATOM 675 N N . LEU A 1 84 ? -0.523 -10.265 -13.532 1.00 87.56 84 LEU A N 1
ATOM 676 C CA . LEU A 1 84 ? -1.255 -8.994 -13.501 1.00 87.56 84 LEU A CA 1
ATOM 677 C C . LEU A 1 84 ? -2.405 -8.939 -14.519 1.00 87.56 84 LEU A C 1
ATOM 679 O O . LEU A 1 84 ? -3.360 -8.187 -14.314 1.00 87.56 84 LEU A O 1
ATOM 683 N N . GLN A 1 85 ? -2.320 -9.702 -15.613 1.00 87.06 85 GLN A N 1
ATOM 684 C CA . GLN A 1 85 ? -3.307 -9.688 -16.695 1.00 87.06 85 GLN A CA 1
ATOM 685 C C . GLN A 1 85 ? -4.398 -10.756 -16.554 1.00 87.06 85 GLN A C 1
ATOM 687 O O . GLN A 1 85 ? -5.569 -10.452 -16.800 1.00 87.06 85 GLN A O 1
ATOM 692 N N . GLU A 1 86 ? -4.026 -11.966 -16.136 1.00 80.62 86 GLU A N 1
ATOM 693 C CA . GLU A 1 86 ? -4.897 -13.146 -16.163 1.00 80.62 86 GLU A CA 1
ATOM 694 C C . GLU A 1 86 ? -5.207 -13.678 -14.759 1.00 80.62 86 GLU A C 1
ATOM 696 O O . GLU A 1 86 ? -6.382 -13.787 -14.398 1.00 80.62 86 GLU A O 1
ATOM 701 N N . ASP A 1 87 ? -4.184 -13.922 -13.934 1.00 73.75 87 ASP A N 1
ATOM 702 C CA . ASP A 1 87 ? -4.367 -14.584 -12.629 1.00 73.75 87 ASP A CA 1
ATOM 703 C C . ASP A 1 87 ? -4.804 -13.633 -11.503 1.00 73.75 87 ASP A C 1
ATOM 705 O O . ASP A 1 87 ? -5.204 -14.080 -10.424 1.00 73.75 87 ASP A O 1
ATOM 709 N N . TRP A 1 88 ? -4.799 -12.313 -11.733 1.00 69.06 88 TRP A N 1
ATOM 710 C CA . TRP A 1 88 ? -5.263 -11.330 -10.744 1.00 69.06 88 TRP A CA 1
ATOM 711 C C . TRP A 1 88 ? -6.698 -11.609 -10.277 1.00 69.06 88 TRP A C 1
ATOM 713 O O . TRP A 1 88 ? -7.064 -11.246 -9.163 1.00 69.06 88 TRP A O 1
ATOM 723 N N . LYS A 1 89 ? -7.502 -12.292 -11.097 1.00 64.88 89 LYS A N 1
ATOM 724 C CA . LYS A 1 89 ? -8.886 -12.677 -10.796 1.00 64.88 89 LYS A CA 1
ATOM 725 C C . LYS A 1 89 ? -9.005 -13.680 -9.650 1.00 64.88 89 LYS A C 1
ATOM 727 O O . LYS A 1 89 ? -9.990 -13.643 -8.919 1.00 64.88 89 LYS A O 1
ATOM 732 N N . GLU A 1 90 ? -8.037 -14.582 -9.513 1.00 58.66 90 GLU A N 1
ATOM 733 C CA . GLU A 1 90 ? -8.064 -15.648 -8.505 1.00 58.66 90 GLU A CA 1
ATOM 734 C C . GLU A 1 90 ? -7.412 -15.212 -7.185 1.00 58.66 90 GLU A C 1
ATOM 736 O O . GLU A 1 90 ? -7.712 -15.771 -6.131 1.00 58.66 90 GLU A O 1
ATOM 741 N N . ALA A 1 91 ? -6.549 -14.190 -7.237 1.00 56.66 91 ALA A N 1
ATOM 742 C CA . ALA A 1 91 ? -5.694 -13.783 -6.123 1.00 56.66 91 ALA A CA 1
ATOM 743 C C . ALA A 1 91 ? -5.955 -12.354 -5.605 1.00 56.66 91 ALA A C 1
ATOM 745 O O . ALA A 1 91 ? -5.847 -12.121 -4.405 1.00 56.66 91 ALA A O 1
ATOM 746 N N . SER A 1 92 ? -6.353 -11.412 -6.471 1.00 59.41 92 SER A N 1
ATOM 747 C CA . SER A 1 92 ? -6.327 -9.964 -6.209 1.00 59.41 92 SER A CA 1
ATOM 748 C C . SER A 1 92 ? -7.621 -9.258 -6.604 1.00 59.41 92 SER A C 1
ATOM 750 O O . SER A 1 92 ? -7.689 -8.541 -7.604 1.00 59.41 92 SER A O 1
ATO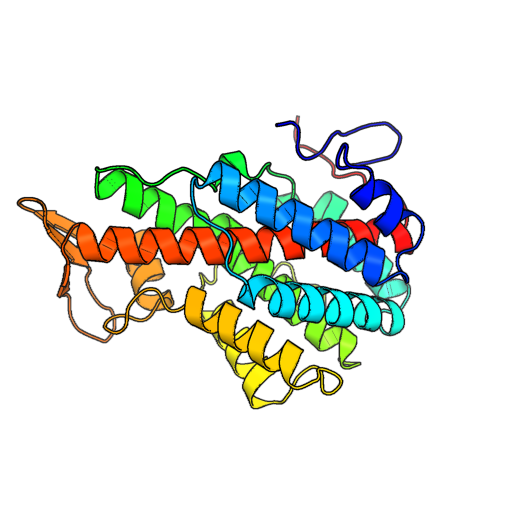M 752 N N . THR A 1 93 ? -8.684 -9.383 -5.808 1.00 60.34 93 THR A N 1
ATOM 753 C CA . THR A 1 93 ? -9.969 -8.764 -6.189 1.00 60.34 93 THR A CA 1
ATOM 754 C C . THR A 1 93 ? -9.902 -7.234 -6.298 1.00 60.34 93 THR A C 1
ATOM 756 O O . THR A 1 93 ? -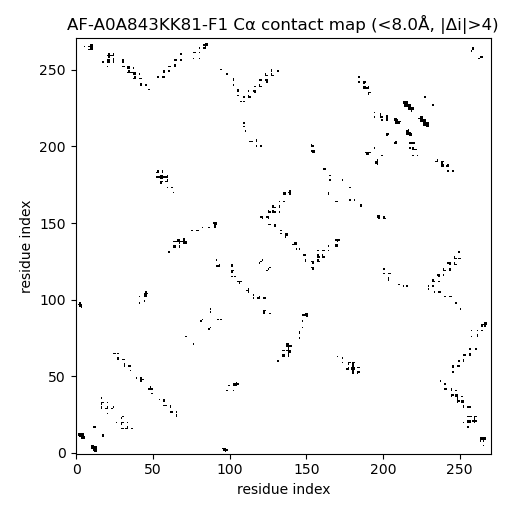10.762 -6.647 -6.935 1.00 60.34 93 THR A O 1
ATOM 759 N N . GLY A 1 94 ? -8.890 -6.582 -5.708 1.00 73.94 94 GLY A N 1
ATOM 760 C CA . GLY A 1 94 ? -8.766 -5.123 -5.664 1.00 73.94 94 GLY A CA 1
ATOM 761 C C . GLY A 1 94 ? -7.792 -4.473 -6.650 1.00 73.94 94 GLY A C 1
ATOM 762 O O . GLY A 1 94 ? -7.801 -3.248 -6.733 1.00 73.94 94 GLY A O 1
ATOM 763 N N . LEU A 1 95 ? -6.941 -5.218 -7.373 1.00 83.19 95 LEU A N 1
ATOM 764 C CA . LEU A 1 95 ? -5.793 -4.648 -8.110 1.00 83.19 95 LEU A CA 1
ATOM 765 C C . LEU A 1 95 ? -6.197 -3.551 -9.108 1.00 83.19 95 LEU A C 1
ATOM 767 O O . LEU A 1 95 ? -5.617 -2.466 -9.127 1.00 83.19 95 LEU A O 1
ATOM 771 N N . TRP A 1 96 ? -7.226 -3.821 -9.907 1.00 84.56 96 TRP A N 1
ATOM 772 C CA . TRP A 1 96 ? -7.703 -2.910 -10.949 1.00 84.56 96 TRP A CA 1
ATOM 773 C C . TRP A 1 96 ? -8.926 -2.084 -10.531 1.00 84.56 96 TRP A C 1
ATOM 775 O O . TRP A 1 96 ? -9.458 -1.318 -11.340 1.00 84.56 96 TRP A O 1
ATOM 785 N N . GLU A 1 97 ? -9.384 -2.227 -9.286 1.00 80.81 97 GLU A N 1
ATOM 786 C CA . GLU A 1 97 ? -10.519 -1.474 -8.757 1.00 80.81 97 GLU A CA 1
ATOM 787 C C . GLU A 1 97 ? -10.136 -0.004 -8.506 1.00 80.81 97 GLU A C 1
ATOM 789 O O . GLU A 1 97 ? -9.002 0.306 -8.116 1.00 80.81 97 GLU A O 1
ATOM 794 N N . PRO A 1 98 ? -11.063 0.946 -8.726 1.00 83.62 98 PRO A N 1
ATOM 795 C CA . PRO A 1 98 ? -10.825 2.331 -8.365 1.00 83.62 98 PRO A CA 1
ATOM 796 C C . PRO A 1 98 ? -10.781 2.489 -6.832 1.00 83.62 98 PRO A C 1
ATOM 798 O O . PRO A 1 98 ? -11.500 1.798 -6.115 1.00 83.62 98 PRO A O 1
ATOM 801 N N . PRO A 1 99 ? -10.049 3.481 -6.293 1.00 84.75 99 PRO A N 1
ATOM 802 C CA . PRO A 1 99 ? -9.986 3.722 -4.854 1.00 84.75 99 PRO A CA 1
ATOM 803 C C . PRO A 1 99 ? -11.338 4.017 -4.224 1.00 84.75 99 PRO A C 1
ATOM 805 O O . PRO A 1 99 ? -11.467 3.884 -3.019 1.00 84.75 99 PRO A O 1
ATOM 808 N N . SER A 1 100 ? -12.344 4.435 -4.999 1.00 85.94 100 SER A N 1
ATOM 809 C CA . SER A 1 100 ? -13.702 4.646 -4.487 1.00 85.94 100 SER A CA 1
ATOM 810 C C . SER A 1 100 ? -14.352 3.378 -3.935 1.00 85.94 100 SER A C 1
ATOM 812 O O . SER A 1 100 ? -15.315 3.502 -3.184 1.00 85.94 100 SER A O 1
ATOM 814 N N . GLU A 1 101 ? -13.828 2.196 -4.266 1.00 86.50 101 GLU A N 1
ATOM 815 C CA . GLU A 1 101 ? -14.286 0.927 -3.695 1.00 86.50 101 GLU A CA 1
ATOM 816 C C . GLU A 1 101 ? -13.769 0.694 -2.270 1.00 86.50 101 GLU A C 1
ATOM 818 O O . GLU A 1 101 ? -14.261 -0.194 -1.593 1.00 86.50 101 GLU A O 1
ATOM 823 N N . VAL A 1 102 ? -12.790 1.471 -1.787 1.00 88.50 102 VAL A N 1
ATOM 824 C CA . VAL A 1 102 ? -12.154 1.223 -0.476 1.00 88.50 102 VAL A CA 1
ATOM 825 C C . VAL A 1 102 ? -11.960 2.498 0.353 1.00 88.50 102 VAL A C 1
ATOM 827 O O . VAL A 1 102 ? -12.040 2.497 1.583 1.00 88.50 102 VAL A O 1
ATOM 830 N N . ILE A 1 103 ? -11.701 3.621 -0.310 1.00 93.12 103 ILE A N 1
ATOM 831 C CA . ILE A 1 103 ? -11.455 4.922 0.302 1.00 93.12 103 ILE A CA 1
ATOM 832 C C . ILE A 1 103 ? -12.783 5.658 0.471 1.00 93.12 103 ILE A C 1
ATOM 834 O O . ILE A 1 103 ? -13.202 6.456 -0.374 1.00 93.12 103 ILE A O 1
ATOM 838 N N . TRP A 1 104 ? -13.425 5.407 1.608 1.00 93.50 104 TRP A N 1
ATOM 839 C CA . TRP A 1 104 ? -14.624 6.119 2.041 1.00 93.50 104 TRP A CA 1
ATOM 840 C C . TRP A 1 104 ? -14.306 7.121 3.156 1.00 93.50 104 TRP A C 1
ATOM 842 O O . TRP A 1 104 ? -13.552 6.784 4.074 1.00 93.50 104 TRP A O 1
ATOM 852 N N . PRO A 1 105 ? -14.874 8.342 3.114 1.00 92.69 105 PRO A N 1
ATOM 853 C CA . PRO A 1 105 ? -14.772 9.279 4.226 1.00 92.69 105 PRO A CA 1
ATOM 854 C C . PRO A 1 105 ? -15.306 8.666 5.521 1.00 92.69 105 PRO A C 1
ATOM 856 O O . PRO A 1 105 ? -16.324 7.978 5.496 1.00 92.69 105 PRO A O 1
ATOM 859 N N . MET A 1 106 ? -14.660 8.978 6.645 1.00 93.62 106 MET A N 1
ATOM 860 C CA . MET A 1 106 ? -15.139 8.554 7.964 1.00 93.62 106 MET A CA 1
ATOM 861 C C . MET A 1 106 ? -16.525 9.141 8.267 1.00 93.62 106 MET A C 1
ATOM 863 O O . MET A 1 106 ? -16.790 10.315 7.989 1.00 93.62 106 MET A O 1
ATOM 867 N N . GLY A 1 107 ? -17.385 8.322 8.864 1.00 90.38 107 GLY A N 1
ATOM 868 C CA . GLY A 1 107 ? -18.713 8.659 9.359 1.00 90.38 107 GLY A CA 1
ATOM 869 C C . GLY A 1 107 ? -18.838 8.537 10.883 1.00 90.38 107 GLY A C 1
ATOM 870 O O . GLY A 1 107 ? -17.856 8.581 11.632 1.00 90.38 107 GLY A O 1
ATOM 871 N N . ASP A 1 108 ? -20.083 8.446 11.357 1.00 87.75 108 ASP A N 1
ATOM 872 C CA . ASP A 1 108 ? -20.446 8.396 12.785 1.00 87.75 108 ASP A CA 1
ATOM 873 C C . ASP A 1 108 ? -20.902 7.003 13.265 1.00 87.75 108 ASP A C 1
ATOM 875 O O . ASP A 1 108 ? -21.050 6.786 14.467 1.00 87.75 108 ASP A O 1
ATOM 879 N N . ASP A 1 109 ? -21.129 6.051 12.355 1.00 90.50 109 ASP A N 1
ATOM 880 C CA . ASP A 1 109 ? -21.642 4.721 12.695 1.00 90.50 109 ASP A CA 1
ATOM 881 C C . ASP A 1 109 ? -20.518 3.690 12.858 1.00 90.50 109 ASP A C 1
ATOM 883 O O . ASP A 1 109 ? -19.840 3.328 11.897 1.00 90.50 109 ASP A O 1
ATOM 887 N N . ILE A 1 110 ? -20.382 3.146 14.073 1.00 91.00 110 ILE A N 1
ATOM 888 C CA . ILE A 1 110 ? -19.354 2.149 14.418 1.00 91.00 110 ILE A CA 1
ATOM 889 C C . ILE A 1 110 ? -19.383 0.952 13.463 1.00 91.00 110 ILE A C 1
ATOM 891 O O . ILE A 1 110 ? -18.331 0.461 13.070 1.00 91.00 110 ILE A O 1
ATOM 895 N N . ARG A 1 111 ? -20.563 0.442 13.092 1.00 87.88 111 ARG A N 1
ATOM 896 C CA . ARG A 1 111 ? -20.651 -0.782 12.275 1.00 87.88 111 ARG A CA 1
ATOM 897 C C . ARG A 1 111 ? -20.136 -0.545 10.862 1.00 87.88 111 ARG A C 1
ATOM 899 O O . ARG A 1 111 ? -19.370 -1.360 10.350 1.00 87.88 111 ARG A O 1
ATOM 906 N N . SER A 1 112 ? -20.536 0.574 10.269 1.00 89.88 112 SER A N 1
ATOM 907 C CA . SER A 1 112 ? -20.075 1.017 8.955 1.00 89.88 112 SER A CA 1
ATOM 908 C C . SER A 1 112 ? -18.568 1.254 8.955 1.00 89.88 112 SER A C 1
ATOM 910 O O . SER A 1 112 ? -17.883 0.818 8.029 1.00 89.88 112 SER A O 1
ATOM 912 N N . GLU A 1 113 ? -18.027 1.852 10.022 1.00 93.50 113 GLU A N 1
ATOM 913 C CA . GLU A 1 113 ? -16.582 2.008 10.171 1.00 93.50 113 GLU A CA 1
ATOM 914 C C . GLU A 1 113 ? -15.867 0.658 10.260 1.00 93.50 113 GLU A C 1
ATOM 916 O O . GLU A 1 113 ? -14.929 0.419 9.511 1.00 93.50 113 GLU A O 1
ATOM 921 N N . LEU A 1 114 ? -16.321 -0.274 11.096 1.00 92.19 114 LEU A N 1
ATOM 922 C CA . LEU A 1 114 ? -15.670 -1.584 11.226 1.00 92.19 114 LEU A CA 1
ATOM 923 C C . LEU A 1 114 ? -15.685 -2.386 9.920 1.00 92.19 114 LEU A C 1
ATOM 925 O O . LEU A 1 114 ? -14.685 -3.017 9.579 1.00 92.19 114 LEU A O 1
ATOM 929 N N . LEU A 1 115 ? -16.791 -2.334 9.171 1.00 90.44 115 LEU A N 1
ATOM 930 C CA . LEU A 1 115 ? -16.870 -2.947 7.846 1.00 90.44 115 LEU A CA 1
ATOM 931 C C . LEU A 1 115 ? -15.885 -2.287 6.873 1.00 90.44 115 LEU A C 1
ATOM 933 O O . LEU A 1 115 ? -15.159 -2.983 6.168 1.00 90.44 115 LEU A O 1
ATOM 937 N N . SER A 1 116 ? -15.823 -0.954 6.879 1.00 92.25 116 SER A N 1
ATOM 938 C CA . SER A 1 116 ? -14.904 -0.186 6.034 1.00 92.25 116 SER A CA 1
ATOM 939 C C . SER A 1 116 ? -13.439 -0.455 6.367 1.00 92.25 116 SER A C 1
ATOM 941 O O . SER A 1 116 ? -12.604 -0.565 5.473 1.00 92.25 116 SER A O 1
ATOM 943 N N . LEU A 1 117 ? -13.126 -0.587 7.658 1.00 93.81 117 LEU A N 1
ATOM 944 C CA . LEU A 1 117 ? -11.804 -0.945 8.149 1.00 93.81 117 LEU A CA 1
ATOM 945 C C . LEU A 1 117 ? -11.386 -2.312 7.618 1.00 93.81 117 LEU A C 1
ATOM 947 O O . LEU A 1 117 ? -10.355 -2.418 6.959 1.00 93.81 117 LEU A O 1
ATOM 951 N N . ARG A 1 118 ? -12.213 -3.331 7.869 1.00 91.38 118 ARG A N 1
ATOM 952 C CA . ARG A 1 118 ? -11.975 -4.695 7.395 1.00 91.38 118 ARG A CA 1
ATOM 953 C C . ARG A 1 118 ? -11.760 -4.718 5.883 1.00 91.38 118 ARG A C 1
ATOM 955 O O . ARG A 1 118 ? -10.779 -5.281 5.415 1.00 91.38 118 ARG A O 1
ATOM 962 N N . HIS A 1 119 ? -12.636 -4.048 5.138 1.00 89.81 119 HIS A N 1
ATOM 963 C CA . HIS A 1 119 ? -12.556 -4.010 3.684 1.00 89.81 119 HIS A CA 1
ATOM 964 C C . HIS A 1 119 ? -11.238 -3.401 3.185 1.00 89.81 119 HIS A C 1
ATOM 966 O O . HIS A 1 119 ? -10.612 -3.953 2.285 1.00 89.81 119 HIS A O 1
ATOM 972 N N . GLY A 1 120 ? -10.767 -2.310 3.800 1.00 92.31 120 GLY A N 1
ATOM 973 C CA . GLY A 1 120 ? -9.470 -1.717 3.463 1.00 92.31 120 GLY A CA 1
ATOM 974 C C . GLY A 1 120 ? -8.277 -2.611 3.788 1.00 92.31 120 GLY A C 1
ATOM 975 O O . GLY A 1 120 ? -7.338 -2.704 2.993 1.00 92.31 120 GLY A O 1
ATOM 976 N N . LEU A 1 121 ? -8.333 -3.314 4.920 1.00 91.81 121 LEU A N 1
ATOM 977 C CA . LEU A 1 121 ? -7.294 -4.265 5.306 1.00 91.81 121 LEU A CA 1
ATOM 978 C C . LEU A 1 121 ? -7.191 -5.432 4.311 1.00 91.81 121 LEU A C 1
ATOM 980 O O . LEU A 1 121 ? -6.092 -5.764 3.866 1.00 91.81 121 LEU A O 1
ATOM 984 N N . GLU A 1 122 ? -8.332 -5.995 3.913 1.00 86.88 122 GLU A N 1
ATOM 985 C CA . GLU A 1 122 ? -8.416 -7.125 2.982 1.00 86.88 122 GLU A CA 1
ATOM 986 C C . GLU A 1 122 ? -8.068 -6.732 1.534 1.00 86.88 122 GLU A C 1
ATOM 988 O O . GLU A 1 122 ? -7.311 -7.434 0.868 1.00 86.88 122 GLU A O 1
ATOM 993 N N . ARG A 1 123 ? -8.611 -5.618 1.023 1.00 86.88 123 ARG A N 1
ATOM 994 C CA . ARG A 1 123 ? -8.521 -5.254 -0.408 1.00 86.88 123 ARG A CA 1
ATOM 995 C C . ARG A 1 123 ? -7.277 -4.460 -0.795 1.00 86.88 123 ARG A C 1
ATOM 997 O O . ARG A 1 123 ? -6.964 -4.358 -1.984 1.00 86.88 123 ARG A O 1
ATOM 1004 N N . VAL A 1 124 ? -6.616 -3.836 0.177 1.00 91.38 124 VAL A N 1
ATOM 1005 C CA . VAL A 1 124 ? -5.469 -2.954 -0.074 1.00 91.38 124 VAL A CA 1
ATOM 1006 C C . VAL A 1 124 ? -4.289 -3.356 0.789 1.00 91.38 124 VAL A C 1
ATOM 1008 O O . VAL A 1 124 ? -3.245 -3.698 0.244 1.00 91.38 124 VAL A O 1
ATOM 1011 N N . VAL A 1 125 ? -4.430 -3.341 2.117 1.00 92.56 125 VAL A N 1
ATOM 1012 C CA . VAL A 1 125 ? -3.258 -3.478 2.995 1.00 92.56 125 VAL A CA 1
ATOM 1013 C C . VAL A 1 125 ? -2.537 -4.804 2.793 1.00 92.56 125 VAL A C 1
ATOM 1015 O O . VAL A 1 125 ? -1.337 -4.799 2.531 1.00 92.56 125 VAL A O 1
ATOM 1018 N N . GLY A 1 126 ? -3.252 -5.926 2.885 1.00 89.56 126 GLY A N 1
ATOM 1019 C CA . GLY A 1 126 ? -2.649 -7.247 2.711 1.00 89.56 126 GLY A CA 1
ATOM 1020 C C . GLY A 1 126 ? -1.956 -7.411 1.349 1.00 89.56 126 GLY A C 1
ATOM 1021 O O . GLY A 1 126 ? -0.740 -7.620 1.324 1.00 89.56 126 GLY A O 1
ATOM 1022 N N . PRO A 1 127 ? -2.687 -7.274 0.226 1.00 87.88 127 PRO A N 1
ATOM 1023 C CA . PRO A 1 127 ? -2.132 -7.455 -1.115 1.00 87.88 127 PRO A CA 1
ATOM 1024 C C . PRO A 1 127 ? -0.953 -6.529 -1.433 1.00 87.88 127 PRO A C 1
ATOM 1026 O O . PRO A 1 127 ? 0.091 -6.982 -1.905 1.00 87.88 127 PRO A O 1
ATOM 1029 N N . GLU A 1 128 ? -1.066 -5.234 -1.128 1.00 91.81 128 GLU A N 1
ATOM 1030 C CA . GLU A 1 128 ? -0.020 -4.278 -1.499 1.00 91.81 128 GLU A CA 1
ATOM 1031 C C . GLU A 1 128 ? 1.236 -4.393 -0.639 1.00 91.81 128 GLU A C 1
ATOM 1033 O O . GLU A 1 128 ? 2.331 -4.154 -1.141 1.00 91.81 128 GLU A O 1
ATOM 1038 N N . LEU A 1 129 ? 1.122 -4.813 0.624 1.00 93.00 129 LEU A N 1
ATOM 1039 C CA . LEU A 1 129 ? 2.302 -5.119 1.433 1.00 93.00 129 LEU A CA 1
ATOM 1040 C C . LEU A 1 129 ? 3.041 -6.359 0.925 1.00 93.00 129 LEU A C 1
ATOM 1042 O O . LEU A 1 129 ? 4.270 -6.381 0.954 1.00 93.00 129 LEU A O 1
ATOM 1046 N N . LEU A 1 130 ? 2.327 -7.371 0.423 1.00 89.88 130 LEU A N 1
ATOM 1047 C CA . LEU A 1 130 ? 2.965 -8.529 -0.212 1.00 89.88 130 LEU A CA 1
ATOM 1048 C C . LEU A 1 130 ? 3.677 -8.138 -1.501 1.00 89.88 130 LEU A C 1
ATOM 1050 O O . LEU A 1 130 ? 4.796 -8.591 -1.735 1.00 89.88 130 LEU A O 1
ATOM 1054 N N . ARG A 1 131 ? 3.062 -7.274 -2.311 1.00 90.88 131 ARG A N 1
ATOM 1055 C CA . ARG A 1 131 ? 3.674 -6.750 -3.534 1.00 90.88 131 ARG A CA 1
ATOM 1056 C C . ARG A 1 131 ? 4.893 -5.878 -3.230 1.00 90.88 131 ARG A C 1
ATOM 1058 O O . ARG A 1 131 ? 5.914 -6.036 -3.890 1.00 90.88 131 ARG A O 1
ATOM 1065 N N . LEU A 1 132 ? 4.825 -5.032 -2.201 1.00 94.56 132 LEU A N 1
ATOM 1066 C CA . LEU A 1 132 ? 5.962 -4.243 -1.717 1.00 94.56 132 LEU A CA 1
ATOM 1067 C C . LEU A 1 132 ? 7.100 -5.141 -1.231 1.00 94.56 132 LEU A C 1
ATOM 1069 O O . LEU A 1 132 ? 8.252 -4.926 -1.601 1.00 94.56 132 LEU A O 1
ATOM 1073 N N . PHE A 1 133 ? 6.780 -6.169 -0.443 1.00 93.06 133 PHE A N 1
ATOM 1074 C CA . PHE A 1 133 ? 7.759 -7.162 -0.016 1.00 93.06 133 PHE A CA 1
ATOM 1075 C C . PHE A 1 133 ? 8.394 -7.870 -1.209 1.00 93.06 133 PHE A C 1
ATOM 1077 O O . PHE A 1 133 ? 9.615 -8.010 -1.266 1.00 93.06 133 PHE A O 1
ATOM 1084 N N . TRP A 1 134 ? 7.579 -8.290 -2.176 1.00 92.19 134 TRP A N 1
ATOM 1085 C CA . TRP A 1 134 ? 8.072 -8.972 -3.360 1.00 92.19 134 TRP A CA 1
ATOM 1086 C C . TRP A 1 134 ? 9.016 -8.088 -4.186 1.00 92.19 134 TRP A C 1
ATOM 1088 O O . TRP A 1 134 ? 10.119 -8.522 -4.530 1.00 92.19 134 TRP A O 1
ATOM 1098 N N . ALA A 1 135 ? 8.625 -6.834 -4.422 1.00 94.12 135 ALA A N 1
ATOM 1099 C CA . ALA A 1 135 ? 9.444 -5.847 -5.114 1.00 94.12 135 ALA A CA 1
ATOM 1100 C C . ALA A 1 135 ? 10.757 -5.585 -4.361 1.00 94.12 135 ALA A C 1
ATOM 1102 O O . ALA A 1 135 ? 11.827 -5.666 -4.952 1.00 94.12 135 ALA A O 1
ATOM 1103 N N . GLY A 1 136 ? 10.699 -5.368 -3.042 1.00 95.19 136 GLY A N 1
ATOM 1104 C CA . GLY A 1 136 ? 11.883 -5.103 -2.219 1.00 95.19 136 GLY A CA 1
ATOM 1105 C C . GLY A 1 136 ? 12.864 -6.274 -2.144 1.00 95.19 136 GLY A C 1
ATOM 1106 O O . GLY A 1 136 ? 14.074 -6.072 -2.105 1.00 95.19 136 GLY A O 1
ATOM 1107 N N . MET A 1 137 ? 12.365 -7.509 -2.150 1.00 94.12 137 MET A N 1
ATOM 1108 C CA . MET A 1 137 ? 13.208 -8.706 -2.195 1.00 94.12 137 MET A CA 1
ATOM 1109 C C . MET A 1 137 ? 13.863 -8.884 -3.566 1.00 94.12 137 MET A C 1
ATOM 1111 O O . MET A 1 137 ? 15.052 -9.195 -3.625 1.00 94.12 137 MET A O 1
ATOM 1115 N N . THR A 1 138 ? 13.113 -8.652 -4.644 1.00 93.94 138 THR A N 1
ATOM 1116 C CA . THR A 1 138 ? 13.633 -8.699 -6.019 1.00 93.94 138 THR A CA 1
ATOM 1117 C C . THR A 1 138 ? 14.701 -7.629 -6.227 1.00 93.94 138 THR A C 1
ATOM 1119 O O . THR A 1 138 ? 15.801 -7.960 -6.646 1.00 93.94 138 THR A O 1
ATOM 1122 N N . ALA A 1 139 ? 14.438 -6.393 -5.793 1.00 94.19 139 ALA A N 1
ATOM 1123 C CA . ALA A 1 139 ? 15.396 -5.285 -5.802 1.00 94.19 139 ALA A CA 1
ATOM 1124 C C . ALA A 1 139 ? 16.674 -5.565 -4.986 1.00 94.19 139 ALA A C 1
ATOM 1126 O O . ALA A 1 139 ? 17.708 -4.947 -5.201 1.00 94.19 139 ALA A O 1
ATOM 1127 N N . ALA A 1 140 ? 16.624 -6.496 -4.029 1.00 93.44 140 ALA A N 1
ATOM 1128 C CA . ALA A 1 140 ? 17.790 -6.955 -3.276 1.00 93.44 140 ALA A CA 1
ATOM 1129 C C . ALA A 1 140 ? 18.507 -8.156 -3.933 1.00 93.44 140 ALA A C 1
ATOM 1131 O O . ALA A 1 140 ? 19.266 -8.855 -3.252 1.00 93.44 140 ALA A O 1
ATOM 1132 N N . GLY A 1 141 ? 18.217 -8.458 -5.203 1.00 91.12 141 GLY A N 1
ATOM 1133 C CA . GLY A 1 141 ? 18.778 -9.585 -5.954 1.00 91.12 141 GLY A CA 1
ATOM 1134 C C . GLY A 1 141 ? 18.274 -10.958 -5.494 1.00 91.12 141 GLY A C 1
ATOM 1135 O O . GLY A 1 141 ? 18.889 -11.990 -5.781 1.00 91.12 141 GLY A O 1
ATOM 1136 N N . ARG A 1 142 ? 17.176 -11.023 -4.723 1.00 88.88 142 ARG A N 1
ATOM 1137 C CA . ARG A 1 142 ? 16.631 -12.297 -4.228 1.00 88.88 142 ARG A CA 1
ATOM 1138 C C . ARG A 1 142 ? 15.598 -12.838 -5.212 1.00 88.88 142 ARG A C 1
ATOM 1140 O O . ARG A 1 142 ? 14.549 -12.239 -5.422 1.00 88.88 142 ARG A O 1
ATOM 1147 N N . SER A 1 143 ? 15.841 -14.037 -5.741 1.00 79.06 143 SER A N 1
ATOM 1148 C CA . SER A 1 143 ? 14.883 -14.718 -6.618 1.00 79.06 143 SER A CA 1
ATOM 1149 C C . SER A 1 143 ? 13.775 -15.388 -5.801 1.00 79.06 143 SER A C 1
ATOM 1151 O O . SER A 1 143 ? 13.916 -16.525 -5.343 1.00 79.06 143 SER A O 1
ATOM 1153 N N . ILE A 1 144 ? 12.670 -14.673 -5.595 1.00 81.38 144 ILE A N 1
ATOM 1154 C CA . ILE A 1 144 ? 11.446 -15.226 -5.010 1.00 81.38 144 ILE A CA 1
ATOM 1155 C C . ILE A 1 144 ? 10.339 -15.297 -6.072 1.00 81.38 144 ILE A C 1
ATOM 1157 O O . ILE A 1 144 ? 10.178 -14.360 -6.854 1.00 81.38 144 ILE A O 1
ATOM 1161 N N . PRO A 1 145 ? 9.571 -16.401 -6.132 1.00 74.12 145 PRO A N 1
ATOM 1162 C CA . PRO A 1 145 ? 8.490 -16.524 -7.101 1.00 74.12 145 PRO A CA 1
ATOM 1163 C C . PRO A 1 145 ? 7.436 -15.445 -6.859 1.00 74.12 145 PRO A C 1
ATOM 1165 O O . PRO A 1 145 ? 7.131 -15.124 -5.703 1.00 74.12 145 PRO A O 1
ATOM 1168 N N . VAL A 1 146 ? 6.857 -14.933 -7.945 1.00 66.38 146 VAL A N 1
ATOM 1169 C CA . VAL A 1 146 ? 5.690 -14.049 -7.896 1.00 66.38 146 VAL A CA 1
ATOM 1170 C C . VAL A 1 146 ? 4.504 -14.907 -7.461 1.00 66.38 146 VAL A C 1
ATOM 1172 O O . VAL A 1 146 ? 3.812 -15.515 -8.268 1.00 66.38 146 VAL A O 1
ATOM 1175 N N . ARG A 1 147 ? 4.324 -15.095 -6.154 1.00 61.84 147 ARG A N 1
ATOM 1176 C CA . ARG A 1 147 ? 3.227 -15.930 -5.659 1.00 61.84 147 ARG A CA 1
ATOM 1177 C C . ARG A 1 147 ? 1.915 -15.157 -5.716 1.00 61.84 147 ARG A C 1
ATOM 1179 O O . ARG A 1 147 ? 1.853 -14.012 -5.277 1.00 61.84 147 ARG A O 1
ATOM 1186 N N . SER A 1 148 ? 0.839 -15.863 -6.054 1.00 50.28 148 SER A N 1
ATOM 1187 C CA . SER A 1 148 ? -0.551 -15.502 -5.739 1.00 50.28 148 SER A CA 1
ATOM 1188 C C . SER A 1 148 ? -0.862 -15.594 -4.231 1.00 50.28 148 SER A C 1
ATOM 1190 O O . SER A 1 148 ? -1.962 -15.958 -3.822 1.00 50.28 148 SER A O 1
ATOM 1192 N N . THR A 1 149 ? 0.099 -15.265 -3.355 1.00 45.97 149 THR A N 1
ATOM 1193 C CA . THR A 1 149 ? -0.048 -15.324 -1.883 1.00 45.97 149 THR A CA 1
ATOM 1194 C C . THR A 1 149 ? -1.091 -14.359 -1.318 1.00 45.97 149 THR A C 1
ATOM 1196 O O . THR A 1 149 ? -1.276 -14.297 -0.109 1.00 45.97 149 THR A O 1
ATOM 1199 N N . GLU A 1 150 ? -1.792 -13.627 -2.174 1.00 49.44 150 GLU A N 1
ATOM 1200 C CA . GLU A 1 150 ? -2.922 -12.778 -1.817 1.00 49.44 150 GLU A CA 1
ATOM 1201 C C . GLU A 1 150 ? -4.163 -13.602 -1.394 1.00 49.44 150 GLU A C 1
ATOM 1203 O O . GLU A 1 150 ? -5.050 -13.081 -0.717 1.00 49.44 150 GLU A O 1
ATOM 1208 N N . ALA A 1 151 ? -4.200 -14.914 -1.669 1.00 45.97 151 ALA A N 1
ATOM 1209 C CA . ALA A 1 151 ? -5.280 -15.793 -1.226 1.00 45.97 151 ALA A CA 1
ATOM 1210 C C . ALA A 1 151 ? -5.142 -16.219 0.257 1.00 45.97 151 ALA A C 1
ATOM 1212 O O . ALA A 1 151 ? -4.630 -17.290 0.583 1.00 45.97 151 ALA A O 1
ATOM 1213 N N . GLY A 1 152 ? -5.683 -15.403 1.168 1.00 52.75 152 GLY A N 1
ATOM 1214 C CA . GLY A 1 152 ? -6.347 -15.926 2.372 1.00 52.75 152 GLY A CA 1
ATOM 1215 C C . GLY A 1 152 ? -5.571 -15.970 3.695 1.00 52.75 152 GLY A C 1
ATOM 1216 O O . GLY A 1 152 ? -6.042 -16.624 4.622 1.00 52.75 152 GLY A O 1
ATOM 1217 N N . THR A 1 153 ? -4.429 -15.288 3.841 1.00 57.56 153 THR A N 1
ATOM 1218 C CA . THR A 1 153 ? -3.669 -15.294 5.116 1.00 57.56 153 THR A CA 1
ATOM 1219 C C . THR A 1 153 ? -3.967 -14.127 6.066 1.00 57.56 153 THR A C 1
ATOM 1221 O O . THR A 1 153 ? -3.303 -14.010 7.097 1.00 57.56 153 THR A O 1
ATOM 1224 N N . GLY A 1 154 ? -4.919 -13.248 5.735 1.00 76.56 154 GLY A N 1
ATOM 1225 C CA . GLY A 1 154 ? -5.148 -12.011 6.492 1.00 76.56 154 GLY A CA 1
ATOM 1226 C C . GLY A 1 154 ? -3.942 -11.062 6.443 1.00 76.56 154 GLY A C 1
ATOM 1227 O O . GLY A 1 154 ? -3.022 -11.235 5.636 1.00 76.56 154 GLY A O 1
ATOM 1228 N N . VAL A 1 155 ? -3.921 -10.050 7.315 1.00 88.06 155 VAL A N 1
ATOM 1229 C CA . VAL A 1 155 ? -2.843 -9.031 7.336 1.00 88.06 155 VAL A CA 1
ATOM 1230 C C . VAL A 1 155 ? -1.600 -9.439 8.134 1.00 88.06 155 VAL A C 1
ATOM 1232 O O . VAL A 1 155 ? -0.566 -8.782 8.020 1.00 88.06 155 VAL A O 1
ATOM 1235 N N . TYR A 1 156 ? -1.653 -10.540 8.891 1.00 89.06 156 TYR A N 1
ATOM 1236 C CA . TYR A 1 156 ? -0.550 -11.007 9.742 1.00 89.06 156 TYR A CA 1
ATOM 1237 C C . TYR A 1 156 ? 0.763 -11.215 8.977 1.00 89.06 156 TYR A C 1
ATOM 1239 O O . TYR A 1 156 ? 1.791 -10.616 9.297 1.00 89.06 156 TYR A O 1
ATOM 1247 N N . PHE A 1 157 ? 0.736 -12.067 7.950 1.00 87.94 157 PHE A N 1
ATOM 1248 C CA . PHE A 1 157 ? 1.935 -12.408 7.189 1.00 87.94 157 PHE A CA 1
ATOM 1249 C C . PHE A 1 157 ? 2.533 -11.195 6.442 1.00 87.94 157 PHE A C 1
ATOM 1251 O O . PHE A 1 157 ? 3.740 -10.978 6.569 1.00 87.94 157 PHE A O 1
ATOM 1258 N N . PRO A 1 158 ? 1.743 -10.354 5.742 1.00 89.69 158 PRO A N 1
ATOM 1259 C CA . PRO A 1 158 ? 2.253 -9.120 5.139 1.00 89.69 158 PRO A CA 1
ATOM 1260 C C . PRO A 1 158 ? 2.916 -8.161 6.144 1.00 89.69 158 PRO A C 1
ATOM 1262 O O . PRO A 1 158 ? 3.988 -7.622 5.863 1.00 89.69 158 PRO A O 1
ATOM 1265 N N . LEU A 1 159 ? 2.329 -7.980 7.334 1.00 92.62 159 LEU A N 1
ATOM 1266 C CA . LEU A 1 159 ? 2.916 -7.153 8.397 1.00 92.62 159 LEU A CA 1
ATOM 1267 C C . LEU A 1 159 ? 4.256 -7.716 8.886 1.00 92.62 159 LEU A C 1
ATOM 1269 O O . LEU A 1 159 ? 5.231 -6.973 9.011 1.00 92.62 159 LEU A O 1
ATOM 1273 N N . LEU A 1 160 ? 4.327 -9.034 9.093 1.00 91.56 160 LEU A N 1
ATOM 1274 C CA . LEU A 1 160 ? 5.561 -9.719 9.475 1.00 91.56 160 LEU A CA 1
ATOM 1275 C C . LEU A 1 160 ? 6.661 -9.542 8.419 1.00 91.56 160 LEU A C 1
ATOM 1277 O O . LEU A 1 160 ? 7.829 -9.377 8.766 1.00 91.56 160 LEU A O 1
ATOM 1281 N N . MET A 1 161 ? 6.308 -9.572 7.131 1.00 91.31 161 MET A N 1
ATOM 1282 C CA . MET A 1 161 ? 7.265 -9.370 6.041 1.00 91.31 161 MET A CA 1
ATOM 1283 C C . MET A 1 161 ? 7.804 -7.938 5.994 1.00 91.31 161 MET A C 1
ATOM 1285 O O . MET A 1 161 ? 9.007 -7.761 5.802 1.00 91.31 161 MET A O 1
ATOM 1289 N N . LEU A 1 162 ? 6.966 -6.929 6.250 1.00 93.31 162 LEU A N 1
ATOM 1290 C CA . LEU A 1 162 ? 7.424 -5.542 6.386 1.00 93.31 162 LEU A CA 1
ATOM 1291 C C . LEU A 1 162 ? 8.385 -5.380 7.577 1.00 93.31 162 LEU A C 1
ATOM 1293 O O . LEU A 1 162 ? 9.436 -4.749 7.449 1.00 93.31 162 LEU A O 1
ATOM 1297 N N . ASP A 1 163 ? 8.063 -5.983 8.724 1.00 93.69 163 ASP A N 1
ATOM 1298 C CA . ASP A 1 163 ? 8.938 -5.957 9.902 1.00 93.69 163 ASP A CA 1
ATOM 1299 C C . ASP A 1 163 ? 10.266 -6.689 9.635 1.00 93.69 163 ASP A C 1
ATOM 1301 O O . ASP A 1 163 ? 11.332 -6.203 10.020 1.00 93.69 163 ASP A O 1
ATOM 1305 N N . LYS A 1 164 ? 10.228 -7.800 8.889 1.00 91.06 164 LYS A N 1
ATOM 1306 C CA . LYS A 1 164 ? 11.421 -8.529 8.442 1.00 91.06 164 LYS A CA 1
ATOM 1307 C C . LYS A 1 164 ? 12.299 -7.691 7.514 1.00 91.06 164 LYS A C 1
ATOM 1309 O O . LYS A 1 164 ? 13.508 -7.655 7.722 1.00 91.06 164 LYS A O 1
ATOM 1314 N N . MET A 1 165 ? 11.718 -7.008 6.523 1.00 92.31 165 MET A N 1
ATOM 1315 C CA . MET A 1 165 ? 12.473 -6.123 5.625 1.00 92.31 165 MET A CA 1
ATOM 1316 C C . MET A 1 165 ? 13.248 -5.069 6.410 1.00 92.31 165 MET A C 1
ATOM 1318 O O . MET A 1 165 ? 14.432 -4.864 6.167 1.00 92.31 165 MET A O 1
ATOM 1322 N N . ARG A 1 166 ? 12.609 -4.453 7.410 1.00 91.50 166 ARG A N 1
ATOM 1323 C CA . ARG A 1 166 ? 13.255 -3.454 8.270 1.00 91.50 166 ARG A CA 1
ATOM 1324 C C . ARG A 1 166 ? 14.358 -4.069 9.131 1.00 91.50 166 ARG A C 1
ATOM 1326 O O . ARG A 1 166 ? 15.452 -3.519 9.196 1.00 91.50 166 ARG A O 1
ATOM 1333 N N . ALA A 1 167 ? 14.090 -5.209 9.767 1.00 91.81 167 ALA A N 1
ATOM 1334 C CA . ALA A 1 167 ? 15.050 -5.879 10.644 1.00 91.81 167 ALA A CA 1
ATOM 1335 C C . ALA A 1 167 ? 16.289 -6.405 9.897 1.00 91.81 167 ALA A C 1
ATOM 1337 O O . ALA A 1 167 ? 17.388 -6.390 10.446 1.00 91.81 167 ALA A O 1
ATOM 1338 N N . GLU A 1 168 ? 16.122 -6.853 8.652 1.00 91.25 168 GLU A N 1
ATOM 1339 C CA . GLU A 1 168 ? 17.207 -7.364 7.803 1.00 91.25 168 GLU A CA 1
ATOM 1340 C C . GLU A 1 168 ? 17.835 -6.287 6.898 1.00 91.25 168 GLU A C 1
ATOM 1342 O O . GLU A 1 168 ? 18.716 -6.615 6.105 1.00 91.25 168 GLU A O 1
ATOM 1347 N N . ASN A 1 169 ? 17.411 -5.020 7.008 1.00 89.88 169 ASN A N 1
ATOM 1348 C CA . ASN A 1 169 ? 17.841 -3.909 6.148 1.00 89.88 169 ASN A CA 1
ATOM 1349 C C . ASN A 1 169 ? 17.684 -4.228 4.645 1.00 89.88 169 ASN A C 1
ATOM 1351 O O . ASN A 1 169 ? 18.648 -4.189 3.879 1.00 89.88 169 ASN A O 1
ATOM 1355 N N . ILE A 1 170 ? 16.465 -4.599 4.241 1.00 89.62 170 ILE A N 1
ATOM 1356 C CA . ILE A 1 170 ? 16.114 -4.979 2.870 1.00 89.62 170 ILE A CA 1
ATOM 1357 C C . ILE A 1 170 ? 15.160 -3.946 2.249 1.00 89.62 170 ILE A C 1
ATOM 1359 O O . ILE A 1 170 ? 14.085 -3.717 2.810 1.00 89.62 170 ILE A O 1
ATOM 1363 N N . PRO A 1 171 ? 15.471 -3.437 1.046 1.00 87.81 171 PRO A N 1
ATOM 1364 C CA . PRO A 1 171 ? 16.757 -3.585 0.363 1.00 87.81 171 PRO A CA 1
ATOM 1365 C C . PRO A 1 171 ? 17.851 -2.700 1.005 1.00 87.81 171 PRO A C 1
ATOM 1367 O O . PRO A 1 171 ? 17.539 -1.671 1.604 1.00 87.81 171 PRO A O 1
ATOM 1370 N N . PRO A 1 172 ? 19.141 -3.074 0.899 1.00 92.00 172 PRO A N 1
ATOM 1371 C CA . PRO A 1 172 ? 20.221 -2.407 1.632 1.00 92.00 172 PRO A CA 1
ATOM 1372 C C . PRO A 1 172 ? 20.594 -1.023 1.088 1.00 92.00 172 PRO A C 1
ATOM 1374 O O . PRO A 1 172 ? 21.338 -0.307 1.755 1.00 92.00 172 PRO A O 1
ATOM 1377 N N . PHE A 1 173 ? 20.113 -0.669 -0.108 1.00 93.94 173 PHE A N 1
ATOM 1378 C CA . PHE A 1 173 ? 20.406 0.603 -0.770 1.00 93.94 173 PHE A CA 1
ATOM 1379 C C . PHE A 1 173 ? 19.570 1.776 -0.252 1.00 93.94 173 PHE A C 1
ATOM 1381 O O . PHE A 1 173 ? 19.907 2.911 -0.572 1.00 93.94 173 PHE A O 1
ATOM 1388 N N . LEU A 1 174 ? 18.506 1.521 0.523 1.00 94.38 174 LEU A N 1
ATOM 1389 C CA . LEU A 1 174 ? 17.685 2.601 1.063 1.00 94.38 174 LEU A CA 1
ATOM 1390 C C . LEU A 1 174 ? 18.516 3.475 2.001 1.00 94.38 174 LEU A C 1
ATOM 1392 O O . LEU A 1 174 ? 19.219 2.963 2.883 1.00 94.38 174 LEU A O 1
ATOM 1396 N N . ASP A 1 175 ? 18.408 4.786 1.830 1.00 94.88 175 ASP A N 1
ATOM 1397 C CA . ASP A 1 175 ? 19.011 5.744 2.746 1.00 94.88 175 ASP A CA 1
ATOM 1398 C C . ASP A 1 175 ? 18.180 5.906 4.038 1.00 94.88 175 ASP A C 1
ATOM 1400 O O . ASP A 1 175 ? 17.178 5.220 4.268 1.00 94.88 175 ASP A O 1
ATOM 1404 N N . GLU A 1 176 ? 18.626 6.776 4.946 1.00 95.00 176 GLU A N 1
ATOM 1405 C CA . GLU A 1 176 ? 17.927 6.989 6.218 1.00 95.00 176 GLU A CA 1
ATOM 1406 C C . GLU A 1 176 ? 16.557 7.663 6.043 1.00 95.00 176 GLU A C 1
ATOM 1408 O O . GLU A 1 176 ? 15.616 7.287 6.744 1.00 95.00 176 GLU A O 1
ATOM 1413 N N . GLU A 1 177 ? 16.397 8.589 5.089 1.00 95.06 177 GLU A N 1
ATOM 1414 C CA . GLU A 1 177 ? 15.104 9.239 4.837 1.00 95.06 177 GLU A CA 1
ATOM 1415 C C . GLU A 1 177 ? 14.076 8.205 4.359 1.00 95.06 177 GLU A C 1
ATOM 1417 O O . GLU A 1 177 ? 12.922 8.198 4.795 1.00 95.06 177 GLU A O 1
ATOM 1422 N N . GLU A 1 178 ? 14.497 7.274 3.511 1.00 95.81 178 GLU A N 1
ATOM 1423 C CA . GLU A 1 178 ? 13.652 6.213 2.972 1.00 95.81 178 GLU A CA 1
ATOM 1424 C C . GLU A 1 178 ? 13.290 5.149 4.013 1.00 95.81 178 GLU A C 1
ATOM 1426 O O . GLU A 1 178 ? 12.139 4.698 4.088 1.00 95.81 178 GLU A O 1
ATOM 1431 N N . LYS A 1 179 ? 14.240 4.786 4.882 1.00 95.12 179 LYS A N 1
ATOM 1432 C CA . LYS A 1 179 ? 13.980 3.914 6.041 1.00 95.12 179 LYS A CA 1
ATOM 1433 C C . LYS A 1 179 ? 13.010 4.554 7.029 1.00 95.12 179 LYS A C 1
ATOM 1435 O O . LYS A 1 179 ? 12.149 3.858 7.589 1.00 95.12 179 LYS A O 1
ATOM 1440 N N . GLU A 1 180 ? 13.108 5.865 7.242 1.00 95.69 180 GLU A N 1
ATOM 1441 C CA . GLU A 1 180 ? 12.111 6.626 7.996 1.00 95.69 180 GLU A CA 1
ATOM 1442 C C . GLU A 1 180 ? 10.745 6.561 7.301 1.00 95.69 180 GLU A C 1
ATOM 1444 O O . GLU A 1 180 ? 9.732 6.324 7.962 1.00 95.69 180 GLU A O 1
ATOM 1449 N N . GLY A 1 181 ? 10.713 6.646 5.968 1.00 95.81 181 GLY A N 1
ATOM 1450 C CA . GLY A 1 181 ? 9.515 6.454 5.151 1.00 95.81 181 GLY A CA 1
ATOM 1451 C C . GLY A 1 181 ? 8.835 5.094 5.358 1.00 95.81 181 GLY A C 1
ATOM 1452 O O . GLY A 1 181 ? 7.615 5.034 5.543 1.00 95.81 181 GLY A O 1
ATOM 1453 N N . LEU A 1 182 ? 9.593 3.993 5.387 1.00 95.62 182 LEU A N 1
ATOM 1454 C CA . LEU A 1 182 ? 9.047 2.658 5.686 1.00 95.62 182 LEU A CA 1
ATOM 1455 C C . LEU A 1 182 ? 8.623 2.512 7.154 1.00 95.62 182 LEU A C 1
ATOM 1457 O O . LEU A 1 182 ? 7.650 1.822 7.467 1.00 95.62 182 LEU A O 1
ATOM 1461 N N . THR A 1 183 ? 9.317 3.189 8.068 1.00 95.69 183 THR A N 1
ATOM 1462 C CA . THR A 1 183 ? 8.929 3.247 9.484 1.00 95.69 183 THR A CA 1
ATOM 1463 C C . THR A 1 183 ? 7.613 4.004 9.671 1.00 95.69 183 THR A C 1
ATOM 1465 O O . THR A 1 183 ? 6.766 3.568 10.452 1.00 95.69 183 THR A O 1
ATOM 1468 N N . PHE A 1 184 ? 7.401 5.082 8.915 1.00 96.69 184 PHE A N 1
ATOM 1469 C CA . PHE A 1 184 ? 6.138 5.814 8.877 1.00 96.69 184 PHE A CA 1
ATOM 1470 C C . PHE A 1 184 ? 4.996 4.953 8.321 1.00 96.69 184 PHE A C 1
ATOM 1472 O O . PHE A 1 184 ? 3.938 4.871 8.940 1.00 96.69 184 PHE A O 1
ATOM 1479 N N . LEU A 1 185 ? 5.216 4.220 7.223 1.00 96.94 185 LEU A N 1
ATOM 1480 C CA . LEU A 1 185 ? 4.226 3.251 6.735 1.00 96.94 185 LEU A CA 1
ATOM 1481 C C . LEU A 1 185 ? 3.844 2.246 7.832 1.00 96.94 185 LEU A C 1
ATOM 1483 O O . LEU A 1 185 ? 2.664 1.983 8.064 1.00 96.94 185 LEU A O 1
ATOM 1487 N N . ARG A 1 186 ? 4.841 1.704 8.540 1.00 95.81 186 ARG A N 1
ATOM 1488 C CA . ARG A 1 186 ? 4.616 0.731 9.612 1.00 95.81 186 ARG A CA 1
ATOM 1489 C C . ARG A 1 186 ? 3.841 1.311 10.799 1.00 95.81 186 ARG A C 1
ATOM 1491 O O . ARG A 1 186 ? 3.082 0.565 11.421 1.00 95.81 186 ARG A O 1
ATOM 1498 N N . SER A 1 187 ? 4.014 2.593 11.124 1.00 95.38 187 SER A N 1
ATOM 1499 C CA . SER A 1 187 ? 3.288 3.247 12.220 1.00 95.38 187 SER A CA 1
ATOM 1500 C C . SER A 1 187 ? 1.826 3.534 11.863 1.00 95.38 187 SER A C 1
ATOM 1502 O O . SER A 1 187 ? 0.951 3.320 12.702 1.00 95.38 187 SER A O 1
ATOM 1504 N N . GLU A 1 188 ? 1.538 3.902 10.610 1.00 95.75 188 GLU A N 1
ATOM 1505 C CA . GLU A 1 188 ? 0.168 4.028 10.083 1.00 95.75 188 GLU A CA 1
ATOM 1506 C C . GLU A 1 188 ? -0.567 2.675 10.045 1.00 95.75 188 GLU A C 1
ATOM 1508 O O . GLU A 1 188 ? -1.793 2.618 10.089 1.00 95.75 188 GLU A O 1
ATOM 1513 N N . LEU A 1 189 ? 0.175 1.565 10.010 1.00 95.50 189 LEU A N 1
ATOM 1514 C CA . LEU A 1 189 ? -0.367 0.207 10.089 1.00 95.50 189 LEU A CA 1
ATOM 1515 C C . LEU A 1 189 ? -0.557 -0.301 11.525 1.00 95.50 189 LEU A C 1
ATOM 1517 O O . LEU A 1 189 ? -1.184 -1.343 11.711 1.00 95.50 189 LEU A O 1
ATOM 1521 N N . THR A 1 190 ? -0.061 0.405 12.546 1.00 94.50 190 THR A N 1
ATOM 1522 C CA . THR A 1 190 ? -0.342 0.097 13.959 1.00 94.50 190 THR A CA 1
ATOM 1523 C C . THR A 1 190 ? -1.657 0.754 14.356 1.00 94.50 190 THR A C 1
ATOM 1525 O O . THR A 1 190 ? -1.686 1.911 14.786 1.00 94.50 190 THR A O 1
ATOM 1528 N N . LEU A 1 191 ? -2.767 0.030 14.201 1.00 93.56 191 LEU A N 1
ATOM 1529 C CA . LEU A 1 191 ? -4.098 0.599 14.414 1.00 93.56 191 LEU A CA 1
ATOM 1530 C C . LEU A 1 191 ? -4.364 0.886 15.894 1.00 93.56 191 LEU A C 1
ATOM 1532 O O . LEU A 1 191 ? -4.828 1.974 16.227 1.00 93.56 191 LEU A O 1
ATOM 1536 N N . SER A 1 192 ? -3.983 -0.027 16.786 1.00 90.50 192 SER A N 1
ATOM 1537 C CA . SER A 1 192 ? -4.154 0.113 18.231 1.00 90.50 192 SER A CA 1
ATOM 1538 C C . SER A 1 192 ? -2.862 -0.214 18.977 1.00 90.50 192 SER A C 1
ATOM 1540 O O . SER A 1 192 ? -2.102 -1.081 18.560 1.00 90.50 192 SER A O 1
ATOM 1542 N N . ASP A 1 193 ? -2.658 0.441 20.120 1.00 87.19 193 ASP A N 1
ATOM 1543 C CA . ASP A 1 193 ? -1.578 0.104 21.059 1.00 87.19 193 ASP A CA 1
ATOM 1544 C C . ASP A 1 193 ? -1.940 -1.095 21.955 1.00 87.19 193 ASP A C 1
ATOM 1546 O O . ASP A 1 193 ? -1.101 -1.624 22.679 1.00 87.19 193 ASP A O 1
ATOM 1550 N N . TRP A 1 194 ? -3.211 -1.512 21.940 1.00 86.94 194 TRP A N 1
ATOM 1551 C CA . TRP A 1 194 ? -3.768 -2.491 22.876 1.00 86.94 194 TRP A CA 1
ATOM 1552 C C . TRP A 1 194 ? -4.127 -3.835 22.244 1.00 86.94 194 TRP A C 1
ATOM 1554 O O . TRP A 1 194 ? -4.294 -4.819 22.962 1.00 86.94 194 TRP A O 1
ATOM 1564 N N . ILE A 1 195 ? -4.298 -3.864 20.926 1.00 86.56 195 ILE A N 1
ATOM 1565 C CA . ILE A 1 195 ? -4.559 -5.062 20.130 1.00 86.56 195 ILE A CA 1
ATOM 1566 C C . ILE A 1 195 ? -3.737 -4.940 18.853 1.00 86.56 195 ILE A C 1
ATOM 1568 O O . ILE A 1 195 ? -3.653 -3.852 18.278 1.00 86.56 195 ILE A O 1
ATOM 1572 N N . SER A 1 196 ? -3.097 -6.025 18.428 1.00 88.50 196 SER A N 1
ATOM 1573 C CA . SER A 1 196 ? -2.352 -5.993 17.177 1.00 88.50 196 SER A CA 1
ATOM 1574 C C . SER A 1 196 ? -3.311 -5.837 15.993 1.00 88.50 196 SER A C 1
ATOM 1576 O O . SER A 1 196 ? -4.492 -6.186 16.060 1.00 88.50 196 SER A O 1
ATOM 1578 N N . THR A 1 197 ? -2.818 -5.268 14.896 1.00 91.06 197 THR A N 1
ATOM 1579 C CA . THR A 1 197 ? -3.631 -5.046 13.692 1.00 91.06 197 THR A CA 1
ATOM 1580 C C . THR A 1 197 ? -4.135 -6.360 13.092 1.00 91.06 197 THR A C 1
ATOM 1582 O O . THR A 1 197 ? -5.253 -6.407 12.588 1.00 91.06 197 THR A O 1
ATOM 1585 N N . ASP A 1 198 ? -3.347 -7.429 13.183 1.00 88.81 198 ASP A N 1
ATOM 1586 C CA . ASP A 1 198 ? -3.730 -8.779 12.771 1.00 88.81 198 ASP A CA 1
ATOM 1587 C C . ASP A 1 198 ? -4.773 -9.416 13.695 1.00 88.81 198 ASP A C 1
ATOM 1589 O O . ASP A 1 198 ? -5.739 -9.982 13.190 1.00 88.81 198 ASP A O 1
ATOM 1593 N N . ASP A 1 199 ? -4.662 -9.256 15.019 1.00 87.00 199 ASP A N 1
ATOM 1594 C CA . ASP A 1 199 ? -5.708 -9.710 15.944 1.00 87.00 199 ASP A CA 1
ATOM 1595 C C . ASP A 1 199 ? -7.022 -8.956 15.690 1.00 87.00 199 ASP A C 1
ATOM 1597 O O . ASP A 1 199 ? -8.101 -9.553 15.697 1.00 87.00 199 ASP A O 1
ATOM 1601 N N . LEU A 1 200 ? -6.944 -7.646 15.429 1.00 89.00 200 LEU A N 1
ATOM 1602 C CA . LEU A 1 200 ? -8.108 -6.827 15.099 1.00 89.00 200 LEU A CA 1
ATOM 1603 C C . LEU A 1 200 ? -8.753 -7.277 13.782 1.00 89.00 200 LEU A C 1
ATOM 1605 O O . LEU A 1 200 ? -9.966 -7.463 13.737 1.00 89.00 200 LEU A O 1
ATOM 1609 N N . GLU A 1 201 ? -7.969 -7.479 12.723 1.00 90.12 201 GLU A N 1
ATOM 1610 C CA . GLU A 1 201 ? -8.473 -7.989 11.443 1.00 90.12 201 GLU A CA 1
ATOM 1611 C C . GLU A 1 201 ? -9.117 -9.367 11.608 1.00 90.12 201 GLU A C 1
ATOM 1613 O O . GLU A 1 201 ? -10.267 -9.555 11.212 1.00 90.12 201 GLU A O 1
ATOM 1618 N N . ALA A 1 202 ? -8.442 -10.293 12.292 1.00 86.81 202 ALA A N 1
ATOM 1619 C CA . ALA A 1 202 ? -8.968 -11.623 12.560 1.00 86.81 202 ALA A CA 1
ATOM 1620 C C . ALA A 1 202 ? -10.280 -11.574 13.353 1.00 86.81 202 ALA A C 1
ATOM 1622 O O . ALA A 1 202 ? -11.201 -12.345 13.065 1.00 86.81 202 ALA A O 1
ATOM 1623 N N . ALA A 1 203 ? -10.399 -10.673 14.331 1.00 87.00 203 ALA A N 1
ATOM 1624 C CA . ALA A 1 203 ? -11.641 -10.492 15.067 1.00 87.00 203 ALA A CA 1
ATOM 1625 C C . ALA A 1 203 ? -12.766 -9.999 14.143 1.00 87.00 203 ALA A C 1
ATOM 1627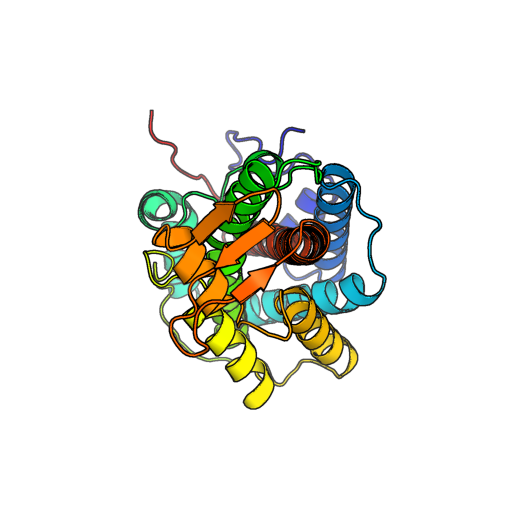 O O . ALA A 1 203 ? -13.848 -10.588 14.150 1.00 87.00 203 ALA A O 1
ATOM 1628 N N . LEU A 1 204 ? -12.494 -8.995 13.298 1.00 87.62 204 LEU A N 1
ATOM 1629 C CA . LEU A 1 204 ? -13.456 -8.437 12.339 1.00 87.62 204 LEU A CA 1
ATOM 1630 C C . LEU A 1 204 ? -13.927 -9.464 11.302 1.00 87.62 204 LEU A C 1
ATOM 1632 O O . LEU A 1 204 ? -15.120 -9.513 10.977 1.00 87.62 204 LEU A O 1
ATOM 1636 N N . SER A 1 205 ? -13.002 -10.277 10.799 1.00 85.38 205 SER A N 1
ATOM 1637 C CA . SER A 1 205 ? -13.237 -11.294 9.773 1.00 85.38 205 SER A CA 1
ATOM 1638 C C . SER A 1 205 ? -14.031 -12.485 10.310 1.00 85.38 205 SER A C 1
ATOM 1640 O O . SER A 1 205 ? -14.957 -12.956 9.647 1.00 85.38 205 SER A O 1
ATOM 1642 N N . HIS A 1 206 ? -13.766 -12.912 11.549 1.00 84.00 206 HIS A N 1
ATOM 1643 C CA . HIS A 1 206 ? -14.482 -14.013 12.204 1.00 84.00 206 HIS A CA 1
ATOM 1644 C C . HIS A 1 206 ? -15.738 -13.582 12.976 1.00 84.00 206 HIS A C 1
ATOM 1646 O O . HIS A 1 206 ? -16.312 -14.397 13.699 1.00 84.00 206 HIS A O 1
ATOM 1652 N N . GLN A 1 207 ? -16.164 -12.321 12.842 1.00 80.12 207 GLN A N 1
ATOM 1653 C CA . GLN A 1 207 ? -17.325 -11.764 13.546 1.00 80.12 207 GLN A CA 1
ATOM 1654 C C . GLN A 1 207 ? -17.253 -11.944 15.073 1.00 80.12 207 GLN A C 1
ATOM 1656 O O . GLN A 1 207 ? -18.272 -12.100 15.747 1.00 80.12 207 GLN A O 1
ATOM 1661 N N . ARG A 1 208 ? -16.042 -11.904 15.641 1.00 82.12 208 ARG A N 1
ATOM 1662 C CA . ARG A 1 208 ? -15.805 -12.004 17.090 1.00 82.12 208 ARG A CA 1
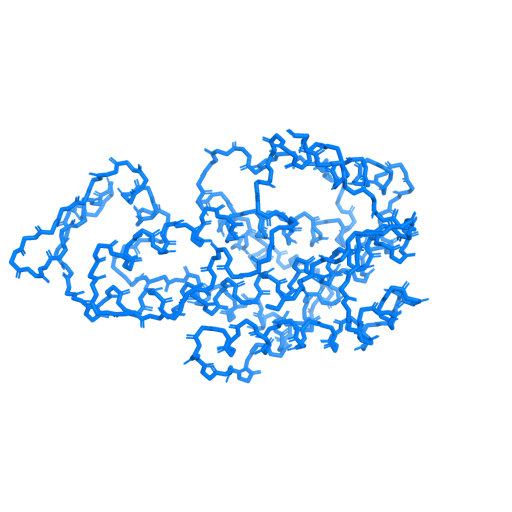ATOM 1663 C C . ARG A 1 208 ? -15.878 -10.637 17.773 1.00 82.12 208 ARG A C 1
ATOM 1665 O O . ARG A 1 208 ? -15.144 -10.336 18.711 1.00 82.12 208 ARG A O 1
ATOM 1672 N N . GLN A 1 209 ? -16.783 -9.799 17.286 1.00 86.69 209 GLN A N 1
ATOM 1673 C CA . GLN A 1 209 ? -17.044 -8.465 17.788 1.00 86.69 209 GLN A CA 1
ATOM 1674 C C . GLN A 1 209 ? -18.544 -8.226 17.903 1.00 86.69 209 GLN A C 1
ATOM 1676 O O . GLN A 1 209 ? -19.332 -8.683 17.074 1.00 86.69 209 GLN A O 1
ATOM 1681 N N . PHE A 1 210 ? -18.954 -7.454 18.904 1.00 88.31 210 PHE A N 1
ATOM 1682 C CA . PHE A 1 210 ? -20.337 -7.005 19.011 1.00 88.31 210 PHE A CA 1
ATOM 1683 C C . PHE A 1 210 ? -20.424 -5.588 19.564 1.00 88.31 210 PHE A C 1
ATOM 1685 O O . PHE A 1 210 ? -19.581 -5.133 20.332 1.00 88.31 210 PHE A O 1
ATOM 1692 N N . VAL A 1 211 ? -21.475 -4.879 19.157 1.00 87.88 211 VAL A N 1
ATOM 1693 C CA . VAL A 1 211 ? -21.742 -3.508 19.596 1.00 87.88 211 VAL A CA 1
ATOM 1694 C C . VAL A 1 211 ? -22.845 -3.531 20.646 1.00 87.88 211 VAL A C 1
ATOM 1696 O O . VAL A 1 211 ? -23.948 -4.012 20.378 1.00 87.88 211 VAL A O 1
ATOM 1699 N N . HIS A 1 212 ? -22.572 -2.978 21.825 1.00 88.19 212 HIS A N 1
ATOM 1700 C CA . HIS A 1 212 ? -23.539 -2.850 22.910 1.00 88.19 212 HIS A CA 1
ATOM 1701 C C . HIS A 1 212 ? -23.490 -1.444 23.509 1.00 88.19 212 HIS A C 1
ATOM 1703 O O . HIS A 1 212 ? -22.429 -0.971 23.907 1.00 88.19 212 HIS A O 1
ATOM 1709 N N . ARG A 1 213 ? -24.650 -0.775 23.585 1.00 87.38 213 ARG A N 1
ATOM 1710 C CA . ARG A 1 213 ? -24.794 0.586 24.145 1.00 87.38 213 ARG A CA 1
ATOM 1711 C C . ARG A 1 213 ? -23.770 1.593 23.587 1.00 87.38 213 ARG A C 1
ATOM 1713 O O . ARG A 1 213 ? -23.222 2.392 24.333 1.00 87.38 213 ARG A O 1
ATOM 1720 N N . GLY A 1 214 ? -23.509 1.536 22.280 1.00 83.50 214 GLY A N 1
ATOM 1721 C CA . GLY A 1 214 ? -22.581 2.451 21.602 1.00 83.50 214 GLY A CA 1
ATOM 1722 C C . GLY A 1 214 ? -21.095 2.136 21.797 1.00 83.50 214 GLY A C 1
ATOM 1723 O O . GLY A 1 214 ? -20.264 2.895 21.319 1.00 83.50 214 GLY A O 1
ATOM 1724 N N . ARG A 1 215 ? -20.758 1.021 22.454 1.00 90.62 215 ARG A N 1
ATOM 1725 C CA . ARG A 1 215 ? -19.382 0.545 22.634 1.00 90.62 215 ARG A CA 1
ATOM 1726 C C . ARG A 1 215 ? -19.159 -0.722 21.825 1.00 90.62 215 ARG A C 1
ATOM 1728 O O . ARG A 1 215 ? -20.077 -1.533 21.676 1.00 90.62 215 ARG A O 1
ATOM 1735 N N . LEU A 1 216 ? -17.946 -0.896 21.326 1.00 92.88 216 LEU A N 1
ATOM 1736 C CA . LEU A 1 216 ? -17.513 -2.088 20.611 1.00 92.88 216 LEU A CA 1
ATOM 1737 C C . LEU A 1 216 ? -16.778 -3.014 21.575 1.00 92.88 216 LEU A C 1
ATOM 1739 O O . LEU A 1 216 ? -15.813 -2.594 22.201 1.00 92.88 216 LEU A O 1
ATOM 1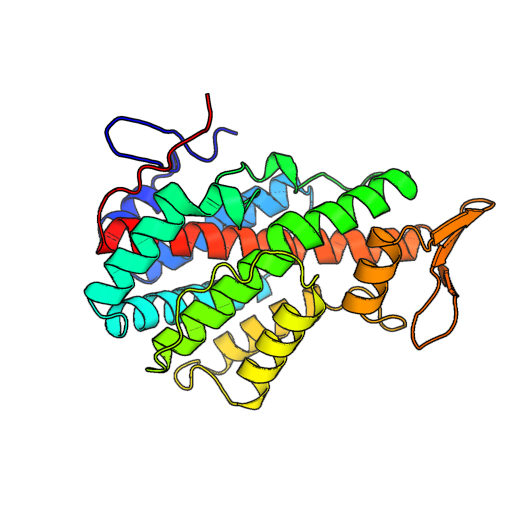743 N N . PHE A 1 217 ? -17.193 -4.271 21.665 1.00 91.56 217 PHE A N 1
ATOM 1744 C CA . PHE A 1 217 ? -16.360 -5.320 22.236 1.00 91.56 217 PHE A CA 1
ATOM 1745 C C . PHE A 1 217 ? -15.673 -6.083 21.111 1.00 91.56 217 PHE A C 1
ATOM 1747 O O . PHE A 1 217 ? -16.350 -6.514 20.177 1.00 91.56 217 PHE A O 1
ATOM 1754 N N . VAL A 1 218 ? -14.360 -6.259 21.213 1.00 89.31 218 VAL A N 1
ATOM 1755 C CA . VAL A 1 218 ? -13.563 -7.104 20.316 1.00 89.31 218 VAL A CA 1
ATOM 1756 C C . VAL A 1 218 ? -12.969 -8.224 21.152 1.00 89.31 218 VAL A C 1
ATOM 1758 O O . VAL A 1 218 ? -12.304 -7.942 22.147 1.00 89.31 218 VAL A O 1
ATOM 1761 N N . ASP A 1 219 ? -13.218 -9.475 20.773 1.00 82.62 219 ASP A N 1
ATOM 1762 C CA . ASP A 1 219 ? -12.578 -10.626 21.403 1.00 82.62 219 ASP A CA 1
ATOM 1763 C C . ASP A 1 219 ? -11.131 -10.755 20.908 1.00 82.62 219 ASP A C 1
ATOM 1765 O O . ASP A 1 219 ? -10.886 -10.893 19.709 1.00 82.62 219 ASP A O 1
ATOM 1769 N N . GLY A 1 220 ? -10.168 -10.665 21.823 1.00 69.12 220 GLY A N 1
ATOM 1770 C CA . GLY A 1 220 ? -8.751 -10.787 21.504 1.00 69.12 220 GLY A CA 1
ATOM 1771 C C . GLY A 1 220 ? -8.317 -12.245 21.583 1.00 69.12 220 GLY A C 1
ATOM 1772 O O . GLY A 1 220 ? -8.412 -12.845 22.654 1.00 69.12 220 GLY A O 1
ATOM 1773 N N . CYS A 1 221 ? -7.782 -12.797 20.488 1.00 64.12 221 CYS A N 1
ATOM 1774 C CA . CYS A 1 221 ? -7.248 -14.165 20.464 1.00 64.12 221 CYS A CA 1
ATOM 1775 C C . CYS A 1 221 ? -6.178 -14.398 21.547 1.00 64.12 221 CYS A C 1
ATOM 1777 O O . CYS A 1 221 ? -6.119 -15.488 22.113 1.00 64.12 221 CYS A O 1
ATOM 1779 N N . MET A 1 222 ? -5.360 -13.380 21.843 1.00 61.44 222 MET A N 1
ATOM 1780 C CA . MET A 1 222 ? -4.224 -13.468 22.774 1.00 61.44 222 MET A CA 1
ATOM 1781 C C . MET A 1 222 ? -4.358 -12.568 24.015 1.00 61.44 222 MET A C 1
ATOM 1783 O O . MET A 1 222 ? -3.760 -12.858 25.050 1.00 61.44 222 MET A O 1
ATOM 1787 N N . SER A 1 223 ? -5.124 -11.477 23.937 1.00 59.34 223 SER A N 1
ATOM 1788 C CA . SER A 1 223 ? -5.196 -10.432 24.974 1.00 59.34 223 SER A CA 1
ATOM 1789 C C . SER A 1 223 ? -6.436 -10.508 25.874 1.00 59.34 223 SER A C 1
ATOM 1791 O O . SER A 1 223 ? -6.535 -9.754 26.844 1.00 59.34 223 SER A O 1
ATOM 1793 N N . GLY A 1 224 ? -7.368 -11.424 25.585 1.00 67.94 224 GLY A N 1
ATOM 1794 C CA . GLY A 1 224 ? -8.719 -11.381 26.139 1.00 67.94 224 GLY A CA 1
ATOM 1795 C C . GLY A 1 224 ? -9.529 -10.235 25.525 1.00 67.94 224 GLY A C 1
ATOM 1796 O O . GLY A 1 224 ? -8.986 -9.234 25.059 1.00 67.94 224 GLY A O 1
ATOM 1797 N N . GLY A 1 225 ? -10.851 -10.384 25.463 1.00 82.31 225 GLY A N 1
ATOM 1798 C CA . GLY A 1 225 ? -11.678 -9.371 24.816 1.00 82.31 225 GLY A CA 1
ATOM 1799 C C . GLY A 1 225 ? -11.724 -8.028 25.557 1.00 82.31 225 GLY A C 1
ATOM 1800 O O . GLY A 1 225 ? -11.669 -7.962 26.789 1.00 82.31 225 GLY A O 1
ATOM 1801 N N . ARG A 1 226 ? -11.846 -6.937 24.794 1.00 89.19 226 ARG A N 1
ATOM 1802 C CA . ARG A 1 226 ? -11.785 -5.556 25.292 1.00 89.19 226 ARG A CA 1
ATOM 1803 C C . ARG A 1 226 ? -12.892 -4.680 24.717 1.00 89.19 226 ARG A C 1
ATOM 1805 O O . ARG A 1 226 ? -13.337 -4.865 23.588 1.00 89.19 226 ARG A O 1
ATOM 1812 N N . TRP A 1 227 ? -13.304 -3.695 25.516 1.00 91.75 227 TRP A N 1
ATOM 1813 C CA . TRP A 1 227 ? -14.224 -2.635 25.112 1.00 91.75 227 TRP A CA 1
ATOM 1814 C C . TRP A 1 227 ? -13.489 -1.419 24.544 1.00 91.75 227 TRP A C 1
ATOM 1816 O O . TRP A 1 227 ? -12.503 -0.964 25.127 1.00 91.75 227 TRP A O 1
ATOM 1826 N N . TYR A 1 228 ? -14.043 -0.876 23.466 1.00 92.44 228 TYR A N 1
ATOM 1827 C CA . TYR A 1 228 ? -13.580 0.296 22.735 1.00 92.44 228 TYR A CA 1
ATOM 1828 C C . TYR A 1 228 ? -14.740 1.265 22.495 1.00 92.44 228 TYR A C 1
ATOM 1830 O O . TYR A 1 228 ? -15.900 0.859 22.346 1.00 92.44 228 TYR A O 1
ATOM 1838 N N . GLU A 1 229 ? -14.420 2.550 22.461 1.00 93.00 229 GLU A N 1
ATOM 1839 C CA . GLU A 1 229 ? -15.342 3.631 22.134 1.00 93.00 229 GLU A CA 1
ATOM 1840 C C . GLU A 1 229 ? -15.337 3.926 20.627 1.00 93.00 229 GLU A C 1
ATOM 1842 O O . GLU A 1 229 ? -14.437 3.524 19.888 1.00 93.00 229 GLU A O 1
ATOM 1847 N N . LEU A 1 230 ? -16.317 4.706 20.157 1.00 90.81 230 LEU A N 1
ATOM 1848 C CA . LEU A 1 230 ? -16.323 5.214 18.777 1.00 90.81 230 LEU A CA 1
ATOM 1849 C C . LEU A 1 230 ? -15.042 6.002 18.440 1.00 90.81 230 LEU A C 1
ATOM 1851 O O . LEU A 1 230 ? -14.587 5.953 17.302 1.00 90.81 230 LEU A O 1
ATOM 1855 N N . GLY A 1 231 ? -14.470 6.720 19.414 1.00 93.38 231 GLY A N 1
ATOM 1856 C CA . GLY A 1 231 ? -13.210 7.448 19.237 1.00 93.38 231 GLY A CA 1
ATOM 1857 C C . GLY A 1 231 ? -12.061 6.526 18.827 1.00 93.38 231 GLY A C 1
ATOM 1858 O O . GLY A 1 231 ? -11.405 6.796 17.829 1.00 93.38 231 GLY A O 1
ATOM 1859 N N . ASP A 1 232 ? -11.910 5.386 19.508 1.00 94.31 232 ASP A N 1
ATOM 1860 C CA . ASP A 1 232 ? -10.876 4.397 19.178 1.00 94.31 232 ASP A CA 1
ATOM 1861 C C . ASP A 1 232 ? -11.057 3.866 17.749 1.00 94.31 232 ASP A C 1
ATOM 1863 O O . ASP A 1 232 ? -10.111 3.804 16.967 1.00 94.31 232 ASP A O 1
ATOM 1867 N N . VAL A 1 233 ? -12.298 3.530 17.376 1.00 94.00 233 VAL A N 1
ATOM 1868 C CA . VAL A 1 233 ? -12.614 3.023 16.032 1.00 94.00 233 VAL A CA 1
ATOM 1869 C C . VAL A 1 233 ? -12.302 4.073 14.965 1.00 94.00 233 VAL A C 1
ATOM 1871 O O . VAL A 1 233 ? -11.780 3.731 13.905 1.00 94.00 233 VAL A O 1
ATOM 1874 N N . ARG A 1 234 ? -12.576 5.353 15.233 1.00 94.25 234 ARG A N 1
ATOM 1875 C CA . ARG A 1 234 ? -12.238 6.457 14.322 1.00 94.25 234 ARG A CA 1
ATOM 1876 C C . ARG A 1 234 ? -10.738 6.627 14.147 1.00 94.25 234 ARG A C 1
ATOM 1878 O O . ARG A 1 234 ? -10.293 6.805 13.017 1.00 94.25 234 ARG A O 1
ATOM 1885 N N . ASP A 1 235 ? -9.967 6.497 15.218 1.00 95.25 235 ASP A N 1
ATOM 1886 C CA . ASP A 1 235 ? -8.508 6.558 15.139 1.00 95.25 235 ASP A CA 1
ATOM 1887 C C . ASP A 1 235 ? -7.956 5.409 14.280 1.00 95.25 235 ASP A C 1
ATOM 1889 O O . ASP A 1 235 ? -7.089 5.620 13.426 1.00 95.25 235 ASP A O 1
ATOM 1893 N N . TRP A 1 236 ? -8.510 4.198 14.422 1.00 96.00 236 TRP A N 1
ATOM 1894 C CA . TRP A 1 236 ? -8.155 3.058 13.565 1.00 96.00 236 TRP A CA 1
ATOM 1895 C C . TRP A 1 236 ? -8.507 3.324 12.106 1.00 96.00 236 TRP A C 1
ATOM 1897 O O . TRP A 1 236 ? -7.739 2.999 11.202 1.00 96.00 236 TRP A O 1
ATOM 1907 N N . ARG A 1 237 ? -9.669 3.929 11.857 1.00 96.06 237 ARG A N 1
ATOM 1908 C CA . ARG A 1 237 ? -10.127 4.272 10.511 1.00 96.06 237 ARG A CA 1
ATOM 1909 C C . ARG A 1 237 ? -9.267 5.316 9.842 1.00 96.06 237 ARG A C 1
ATOM 1911 O O . ARG A 1 237 ? -8.935 5.137 8.672 1.00 96.06 237 ARG A O 1
ATOM 1918 N N . GLU A 1 238 ? -8.878 6.360 10.561 1.00 96.94 238 GLU A N 1
ATOM 1919 C CA . GLU A 1 238 ? -7.981 7.376 10.030 1.00 96.94 238 GLU A CA 1
ATOM 1920 C C . GLU A 1 238 ? -6.651 6.743 9.594 1.00 96.94 238 GLU A C 1
ATOM 1922 O O . GLU A 1 238 ? -6.234 6.922 8.448 1.00 96.94 238 GLU A O 1
ATOM 1927 N N . LYS A 1 239 ? -6.031 5.943 10.469 1.00 96.94 239 LYS A N 1
ATOM 1928 C CA . LYS A 1 239 ? -4.785 5.214 10.183 1.00 96.94 239 LYS A CA 1
ATOM 1929 C C . LYS A 1 239 ? -4.922 4.237 9.012 1.00 96.94 239 LYS A C 1
ATOM 1931 O O . LYS A 1 239 ? -4.085 4.199 8.109 1.00 96.94 239 LYS A O 1
ATOM 1936 N N . ALA A 1 240 ? -6.024 3.491 8.954 1.00 96.38 240 ALA A N 1
ATOM 1937 C CA . ALA A 1 240 ? -6.310 2.586 7.844 1.00 96.38 240 ALA A CA 1
ATOM 1938 C C . ALA A 1 240 ? -6.481 3.333 6.5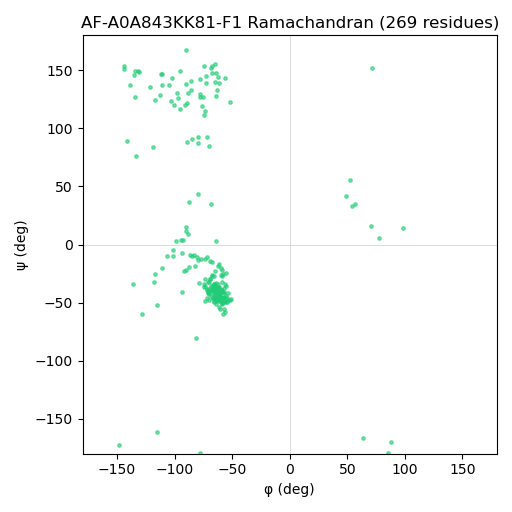11 1.00 96.38 240 ALA A C 1
ATOM 1940 O O . ALA A 1 240 ? -5.969 2.894 5.487 1.00 96.38 240 ALA A O 1
ATOM 1941 N N . LEU A 1 241 ? -7.157 4.485 6.501 1.00 97.50 241 LEU A N 1
ATOM 1942 C CA . LEU A 1 241 ? -7.297 5.311 5.297 1.00 97.50 241 LEU A CA 1
ATOM 1943 C C . LEU A 1 241 ? -5.950 5.875 4.833 1.00 97.50 241 LEU A C 1
ATOM 1945 O O . LEU A 1 241 ? -5.683 5.914 3.629 1.00 97.50 241 LEU A O 1
ATOM 1949 N N . ARG A 1 242 ? -5.092 6.292 5.769 1.00 97.44 242 ARG A N 1
ATOM 1950 C CA . ARG A 1 242 ? -3.741 6.793 5.481 1.00 97.44 242 ARG A CA 1
ATOM 1951 C C . ARG A 1 242 ? -2.845 5.702 4.899 1.00 97.44 242 ARG A C 1
ATOM 1953 O O . ARG A 1 242 ? -2.260 5.914 3.837 1.00 97.44 242 ARG A O 1
ATOM 1960 N N . SER A 1 243 ? -2.798 4.532 5.533 1.00 97.12 243 SER A N 1
ATOM 1961 C CA . SER A 1 243 ? -2.038 3.377 5.039 1.00 97.12 243 SER A CA 1
ATOM 1962 C C . SER A 1 243 ? -2.567 2.869 3.694 1.00 97.12 243 SER A C 1
ATOM 1964 O O . SER A 1 243 ? -1.776 2.690 2.769 1.00 97.12 243 SER A O 1
ATOM 1966 N N . CYS A 1 244 ? -3.888 2.750 3.513 1.00 96.88 244 CYS A N 1
ATOM 1967 C CA . CYS A 1 244 ? -4.474 2.408 2.211 1.00 96.88 244 CYS A CA 1
ATOM 1968 C C . CYS A 1 244 ? -4.094 3.429 1.131 1.00 96.88 244 CYS A C 1
ATOM 1970 O O . CYS A 1 244 ? -3.772 3.045 0.013 1.00 96.88 244 CYS A O 1
ATOM 1972 N N . SER A 1 245 ? -4.089 4.726 1.450 1.00 97.50 245 SER A N 1
ATOM 1973 C CA . SER A 1 245 ? -3.721 5.774 0.487 1.00 97.50 245 SER A CA 1
ATOM 1974 C C . SER A 1 245 ? -2.260 5.675 0.035 1.00 97.50 245 SER A C 1
ATOM 1976 O O . SER A 1 245 ? -1.978 5.902 -1.139 1.00 97.50 245 SER A O 1
ATOM 1978 N N . LEU A 1 246 ? -1.335 5.330 0.940 1.00 98.19 246 LEU A N 1
ATOM 1979 C CA . LEU A 1 246 ? 0.072 5.075 0.601 1.00 98.19 246 LEU A CA 1
ATOM 1980 C C . LEU A 1 246 ? 0.222 3.821 -0.265 1.00 98.19 246 LEU A C 1
ATOM 1982 O O . LEU A 1 246 ? 0.906 3.841 -1.282 1.00 98.19 246 LEU A O 1
ATOM 1986 N N . LEU A 1 247 ? -0.449 2.737 0.112 1.00 97.12 247 LEU A N 1
ATOM 1987 C CA . LEU A 1 247 ? -0.340 1.456 -0.580 1.00 97.12 247 LEU A CA 1
ATOM 1988 C C . LEU A 1 247 ? -1.015 1.463 -1.959 1.00 97.12 247 LEU A C 1
ATOM 1990 O O . LEU A 1 247 ? -0.507 0.856 -2.895 1.00 97.12 247 LEU A O 1
ATOM 1994 N N . ILE A 1 248 ? -2.096 2.225 -2.138 1.00 96.38 248 ILE A N 1
ATOM 1995 C CA . ILE A 1 248 ? -2.671 2.492 -3.465 1.00 96.38 248 ILE A CA 1
ATOM 1996 C C . ILE A 1 248 ? -1.705 3.317 -4.328 1.00 96.38 248 ILE A C 1
ATOM 1998 O O . ILE A 1 248 ? -1.634 3.097 -5.537 1.00 96.38 248 ILE A O 1
ATOM 2002 N N . ALA A 1 249 ? -0.957 4.257 -3.739 1.00 97.31 249 ALA A N 1
ATOM 2003 C CA . ALA A 1 249 ? 0.076 4.980 -4.476 1.00 97.31 249 ALA A CA 1
ATOM 2004 C C . ALA A 1 249 ? 1.181 4.027 -4.953 1.00 97.31 249 ALA A C 1
ATOM 2006 O O . ALA A 1 249 ? 1.490 4.028 -6.143 1.00 97.31 249 ALA A O 1
ATOM 2007 N N . PHE A 1 250 ? 1.677 3.149 -4.072 1.00 97.62 250 PHE A N 1
ATOM 2008 C CA . PHE A 1 250 ? 2.613 2.085 -4.443 1.00 97.62 250 PHE A CA 1
ATOM 2009 C C . PHE A 1 250 ? 2.071 1.209 -5.576 1.00 97.62 250 PHE A C 1
ATOM 2011 O O . PHE A 1 250 ? 2.752 1.023 -6.579 1.00 97.62 250 PHE A O 1
ATOM 2018 N N . ARG A 1 251 ? 0.824 0.731 -5.466 1.00 95.25 251 ARG A N 1
ATOM 2019 C CA . ARG A 1 251 ? 0.159 -0.067 -6.505 1.00 95.25 251 ARG A CA 1
ATOM 2020 C C . ARG A 1 251 ? 0.210 0.612 -7.871 1.00 95.25 251 ARG A C 1
ATOM 2022 O O . ARG A 1 251 ? 0.521 -0.032 -8.867 1.00 95.25 251 ARG A O 1
ATOM 2029 N N . ILE A 1 252 ? -0.124 1.901 -7.933 1.00 95.25 252 ILE A N 1
ATOM 2030 C CA . ILE A 1 252 ? -0.109 2.645 -9.196 1.00 95.25 252 ILE A CA 1
ATOM 2031 C C . ILE A 1 252 ? 1.301 2.743 -9.755 1.00 95.25 252 ILE A C 1
ATOM 2033 O O . ILE A 1 252 ? 1.480 2.502 -10.945 1.00 95.25 252 ILE A O 1
ATOM 2037 N N . MET A 1 253 ? 2.272 3.103 -8.915 1.00 97.44 253 MET A N 1
ATOM 2038 C CA . MET A 1 253 ? 3.668 3.210 -9.331 1.00 97.44 253 MET A CA 1
ATOM 2039 C C . MET A 1 253 ? 4.158 1.867 -9.871 1.00 97.44 253 MET A C 1
ATOM 2041 O O . MET A 1 253 ? 4.682 1.809 -10.973 1.00 97.44 253 MET A O 1
ATOM 2045 N N . PHE A 1 254 ? 3.873 0.777 -9.157 1.00 95.56 254 PHE A N 1
ATOM 2046 C CA . PHE A 1 254 ? 4.200 -0.581 -9.575 1.00 95.56 254 PHE A CA 1
ATOM 2047 C C . PHE A 1 254 ? 3.592 -0.929 -10.939 1.00 95.56 254 PHE A C 1
ATOM 2049 O O . PHE A 1 254 ? 4.290 -1.402 -11.831 1.00 95.56 254 PHE A O 1
ATOM 2056 N N . LEU A 1 255 ? 2.292 -0.674 -11.126 1.00 94.56 255 LEU A N 1
ATOM 2057 C CA . LEU A 1 255 ? 1.614 -0.947 -12.393 1.00 94.56 255 LEU A CA 1
ATOM 2058 C C . LEU A 1 255 ? 2.179 -0.099 -13.540 1.00 94.56 255 LEU A C 1
ATOM 2060 O O . LEU A 1 255 ? 2.296 -0.610 -14.651 1.00 94.56 255 LEU A O 1
ATOM 2064 N N . ALA A 1 256 ? 2.540 1.161 -13.286 1.00 95.56 256 ALA A N 1
ATOM 2065 C CA . ALA A 1 256 ? 3.179 2.027 -14.273 1.00 95.56 256 ALA A CA 1
ATOM 2066 C C . ALA A 1 256 ? 4.577 1.514 -14.646 1.00 95.56 256 ALA A C 1
ATOM 2068 O O . ALA A 1 256 ? 4.837 1.323 -15.829 1.00 95.56 256 ALA A O 1
ATOM 2069 N N . SER A 1 257 ? 5.420 1.191 -13.660 1.00 95.62 257 SER A N 1
ATOM 2070 C CA . SER A 1 257 ? 6.761 0.625 -13.860 1.00 95.62 257 SER A CA 1
ATOM 2071 C C . SER A 1 257 ? 6.723 -0.648 -14.707 1.00 95.62 257 SER A C 1
ATOM 2073 O O . SER A 1 257 ? 7.406 -0.740 -15.721 1.00 95.62 257 SER A O 1
ATOM 2075 N N . VAL A 1 258 ? 5.853 -1.604 -14.364 1.00 94.69 258 VAL A N 1
ATOM 2076 C CA . VAL A 1 258 ? 5.709 -2.848 -15.139 1.00 94.69 258 VAL A CA 1
ATOM 2077 C C . VAL A 1 258 ? 5.148 -2.581 -16.539 1.00 94.69 258 VAL A C 1
ATOM 2079 O O . VAL A 1 258 ? 5.526 -3.259 -17.492 1.00 94.69 258 VAL A O 1
ATOM 2082 N N . THR A 1 259 ? 4.255 -1.599 -16.688 1.00 94.44 259 THR A N 1
ATOM 2083 C CA . THR A 1 259 ? 3.711 -1.211 -18.000 1.00 94.44 259 THR A CA 1
ATOM 2084 C C . THR A 1 259 ? 4.772 -0.559 -18.890 1.00 94.44 259 THR A C 1
ATOM 2086 O O . THR A 1 259 ? 4.782 -0.823 -20.090 1.00 94.44 259 THR A O 1
ATOM 2089 N N . GLY A 1 260 ? 5.643 0.282 -18.328 1.00 93.81 260 GLY A N 1
ATOM 2090 C CA . GLY A 1 260 ? 6.753 0.900 -19.053 1.00 93.81 260 GLY A CA 1
ATOM 2091 C C . GLY A 1 260 ? 7.777 -0.139 -19.498 1.00 93.81 260 GLY A C 1
ATOM 2092 O O . GLY A 1 260 ? 8.116 -0.192 -20.676 1.00 93.81 260 GLY A O 1
ATOM 2093 N N . GLU A 1 261 ? 8.171 -1.030 -18.586 1.00 94.75 261 GLU A N 1
ATOM 2094 C CA . GLU A 1 261 ? 9.217 -2.025 -18.845 1.00 94.75 261 GLU A CA 1
ATOM 2095 C C . GLU A 1 261 ? 8.747 -3.165 -19.762 1.00 94.75 261 GLU A C 1
ATOM 2097 O O . GLU A 1 261 ? 9.387 -3.512 -20.751 1.00 94.75 261 GLU A O 1
ATOM 2102 N N . SER A 1 262 ? 7.584 -3.756 -19.475 1.00 92.88 262 SER A N 1
ATOM 2103 C CA . SER A 1 262 ? 7.091 -4.928 -20.218 1.00 92.88 262 SER A CA 1
ATOM 2104 C C . SER A 1 262 ? 6.163 -4.573 -21.385 1.00 92.88 262 SER A C 1
ATOM 2106 O O . SER A 1 262 ? 5.773 -5.444 -22.170 1.00 92.88 262 SER A O 1
ATOM 2108 N N . GLY A 1 263 ? 5.779 -3.303 -21.511 1.00 91.62 263 GLY A N 1
ATOM 2109 C CA . GLY A 1 263 ? 4.746 -2.824 -22.419 1.00 91.62 263 GLY A CA 1
ATOM 2110 C C . GLY A 1 263 ? 3.317 -2.926 -21.851 1.00 91.62 263 GLY A C 1
ATOM 2111 O O . GLY A 1 263 ? 3.089 -3.405 -20.741 1.00 91.62 263 GLY A O 1
ATOM 2112 N N . PRO A 1 264 ? 2.303 -2.506 -22.633 1.00 91.12 264 PRO A N 1
ATOM 2113 C CA . PRO A 1 264 ? 0.924 -2.367 -22.167 1.00 91.12 264 PRO A CA 1
ATOM 2114 C C . PRO A 1 264 ? 0.315 -3.591 -21.469 1.00 91.12 264 PRO A C 1
ATOM 2116 O O . PRO A 1 264 ? 0.151 -4.655 -22.081 1.00 91.12 264 PRO A O 1
ATOM 2119 N N . LEU A 1 265 ? -0.139 -3.404 -20.225 1.00 90.38 265 LEU A N 1
ATOM 2120 C CA . LEU A 1 265 ? -0.928 -4.393 -19.491 1.00 90.38 265 LEU A CA 1
ATOM 2121 C C . LEU A 1 265 ? -2.385 -4.381 -19.970 1.00 90.38 265 LEU A C 1
ATOM 2123 O O . LEU A 1 265 ? -3.048 -3.343 -19.999 1.00 90.38 265 LEU A O 1
ATOM 2127 N N . ARG A 1 266 ? -2.904 -5.552 -20.346 1.00 88.81 266 ARG A N 1
ATOM 2128 C CA . ARG A 1 266 ? -4.293 -5.751 -20.786 1.00 88.81 266 ARG A CA 1
ATOM 2129 C C . ARG A 1 266 ? -4.974 -6.733 -19.836 1.00 88.81 266 ARG A C 1
ATOM 2131 O O . ARG A 1 266 ? -4.942 -7.927 -20.120 1.00 88.81 266 ARG A O 1
ATOM 2138 N N . PRO A 1 267 ? -5.496 -6.261 -18.695 1.00 83.50 267 PRO A N 1
ATOM 2139 C CA . PRO A 1 267 ? -6.225 -7.119 -17.777 1.00 83.50 267 PRO A CA 1
ATOM 2140 C C . PRO A 1 267 ? -7.493 -7.653 -18.434 1.00 83.50 267 PRO A C 1
ATOM 2142 O O . PRO A 1 267 ? -8.302 -6.890 -18.965 1.00 83.50 267 PRO A O 1
ATOM 2145 N N . SER A 1 268 ? -7.660 -8.968 -18.386 1.00 75.69 268 SER A N 1
ATOM 2146 C CA . SER A 1 268 ? -8.884 -9.634 -18.810 1.00 75.69 268 SER A CA 1
ATOM 2147 C C . SER A 1 268 ? -9.947 -9.417 -17.727 1.00 75.69 268 SER A C 1
ATOM 2149 O O . SER A 1 268 ? -9.688 -9.714 -16.567 1.00 75.69 268 SER A O 1
ATOM 2151 N N . TYR A 1 269 ? -11.141 -8.920 -18.059 1.00 66.38 269 TYR A N 1
ATOM 2152 C CA . TYR A 1 269 ? -12.271 -8.825 -17.116 1.00 66.38 269 TYR A CA 1
ATOM 2153 C C . TYR A 1 269 ? -13.256 -9.963 -17.392 1.00 66.38 269 TYR A C 1
ATOM 2155 O O . TYR A 1 269 ? -13.391 -10.352 -18.552 1.00 66.38 269 TYR A O 1
ATOM 2163 N N . PRO A 1 270 ? -13.886 -10.560 -16.367 1.00 58.31 270 PRO A N 1
ATOM 2164 C CA . PRO A 1 270 ? -15.003 -11.467 -16.602 1.00 58.31 270 PRO A CA 1
ATOM 2165 C C . PRO A 1 270 ? -16.183 -10.697 -17.221 1.00 58.31 270 PRO A C 1
ATOM 2167 O O . PRO A 1 270 ? -16.434 -9.555 -16.828 1.00 58.31 270 PRO A O 1
ATOM 2170 N N . ASP A 1 271 ? -16.848 -11.327 -18.195 1.00 50.00 271 ASP A N 1
ATOM 2171 C CA . ASP A 1 271 ? -18.109 -10.859 -18.792 1.00 50.00 271 ASP A CA 1
ATOM 2172 C C . ASP A 1 271 ? -19.253 -10.804 -17.763 1.00 50.00 271 ASP A C 1
ATOM 2174 O O . ASP A 1 271 ? -19.305 -11.691 -16.875 1.00 50.00 271 ASP A O 1
#

Nearest PDB structures (foldseek):
  8ixw-assembly1_B  TM=3.045E-01  e=9.294E-01  Tilapia lake virus
  8iyw-assembly1_R  TM=1.559E-01  e=3.581E+00  Homo sapiens

pLDDT: mean 88.35, std 11.19, range [45.97, 98.56]

Mean predicted aligned error: 5.29 Å